Protein AF-A0A1F3ZZ91-F1 (afdb_monomer)

Mean predicted aligned error: 4.35 Å

Structure (mmCIF, N/CA/C/O backbone):
data_AF-A0A1F3ZZ91-F1
#
_entry.id   AF-A0A1F3ZZ91-F1
#
loop_
_atom_site.group_PDB
_atom_site.id
_atom_site.type_symbol
_atom_site.label_atom_id
_atom_site.label_alt_id
_atom_site.label_comp_id
_atom_site.label_asym_id
_atom_site.label_entity_id
_atom_site.label_seq_id
_atom_site.pdbx_PDB_ins_code
_atom_site.Cartn_x
_atom_site.Cartn_y
_atom_site.Cartn_z
_atom_site.occupancy
_atom_site.B_iso_or_equiv
_atom_site.auth_seq_id
_atom_site.auth_comp_id
_atom_site.auth_asym_id
_atom_site.auth_atom_id
_atom_site.pdbx_PDB_model_num
ATOM 1 N N . MET A 1 1 ? -7.380 0.073 10.541 1.00 93.19 1 MET A N 1
ATOM 2 C CA . MET A 1 1 ? -5.927 -0.196 10.584 1.00 93.19 1 MET A CA 1
ATOM 3 C C . MET A 1 1 ? -5.275 0.365 11.837 1.00 93.19 1 MET A C 1
ATOM 5 O O . MET A 1 1 ? -4.617 -0.403 12.512 1.00 93.19 1 MET A O 1
ATOM 9 N N . ARG A 1 2 ? -5.515 1.628 12.236 1.00 93.88 2 ARG A N 1
ATOM 10 C CA . ARG A 1 2 ? -4.961 2.180 13.497 1.00 93.88 2 ARG A CA 1
ATOM 11 C C . ARG A 1 2 ? -5.197 1.292 14.727 1.00 93.88 2 ARG A C 1
ATOM 13 O O . ARG A 1 2 ? -4.242 0.972 15.413 1.00 93.88 2 ARG A O 1
ATOM 20 N N . ALA A 1 3 ? -6.433 0.832 14.950 1.00 96.25 3 ALA A N 1
ATOM 21 C CA . ALA A 1 3 ? -6.724 -0.091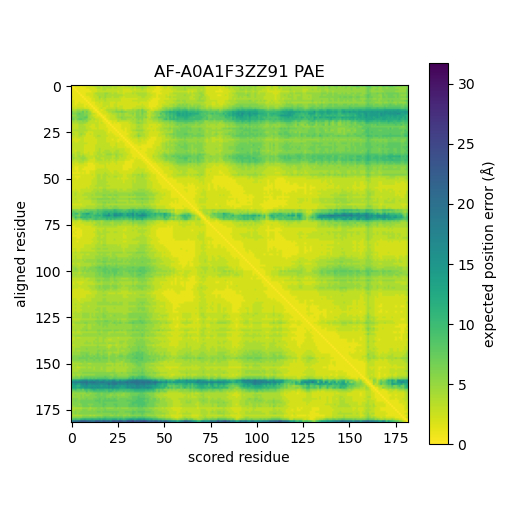 16.051 1.00 96.25 3 ALA A CA 1
ATOM 22 C C . ALA A 1 3 ? -5.890 -1.383 15.971 1.00 96.25 3 ALA A C 1
ATOM 24 O O . ALA A 1 3 ? -5.296 -1.779 16.964 1.00 96.25 3 ALA A O 1
ATOM 25 N N . ALA A 1 4 ? -5.768 -1.982 14.780 1.00 96.44 4 ALA A N 1
ATOM 26 C CA . ALA A 1 4 ? -4.997 -3.210 14.573 1.00 96.44 4 ALA A CA 1
ATOM 27 C C . ALA A 1 4 ? -3.504 -2.995 14.850 1.00 96.44 4 ALA A C 1
ATOM 29 O O . ALA A 1 4 ? -2.925 -3.716 15.653 1.00 96.44 4 ALA A O 1
ATOM 30 N N . GLY A 1 5 ? -2.911 -1.948 14.268 1.00 94.25 5 GLY A N 1
ATOM 31 C CA . GLY A 1 5 ? -1.502 -1.612 14.480 1.00 94.25 5 GLY A CA 1
ATOM 32 C C . GLY A 1 5 ? -1.157 -1.189 15.913 1.00 94.25 5 GLY A C 1
ATOM 33 O O . GLY A 1 5 ? 0.018 -1.111 16.255 1.00 94.25 5 GLY A O 1
ATOM 34 N N . SER A 1 6 ? -2.160 -0.917 16.752 1.00 95.31 6 SER A N 1
ATOM 35 C CA . SER A 1 6 ? -1.999 -0.627 18.182 1.00 95.31 6 SER A CA 1
ATOM 36 C C . SER A 1 6 ? -2.497 -1.754 19.096 1.00 95.31 6 SER A C 1
ATOM 38 O O . SER A 1 6 ? -2.504 -1.574 20.309 1.00 95.31 6 SER A O 1
ATOM 40 N N . GLY A 1 7 ? -2.937 -2.895 18.550 1.00 94.25 7 GLY A N 1
ATOM 41 C CA . GLY A 1 7 ? -3.476 -4.011 19.339 1.00 94.25 7 GLY A CA 1
ATOM 42 C C . GLY A 1 7 ? -4.784 -3.698 20.079 1.00 94.25 7 GLY A C 1
ATOM 43 O O . GLY A 1 7 ? -5.117 -4.364 21.056 1.00 94.25 7 GLY A O 1
ATOM 44 N N . LEU A 1 8 ? -5.524 -2.677 19.643 1.00 96.88 8 LE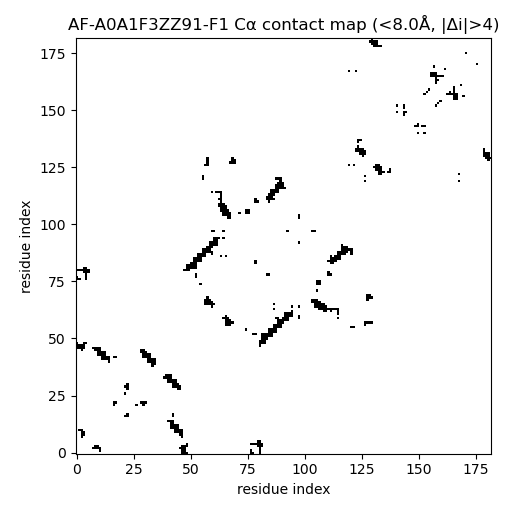U A N 1
ATOM 45 C CA . LEU A 1 8 ? -6.794 -2.279 20.246 1.00 96.88 8 LEU A CA 1
ATOM 46 C C . LEU A 1 8 ? -7.947 -3.129 19.694 1.00 96.88 8 LEU A C 1
ATOM 48 O O . LEU A 1 8 ? -7.961 -3.426 18.499 1.00 96.88 8 LEU A O 1
ATOM 52 N N . PRO A 1 9 ? -8.959 -3.460 20.516 1.00 95.19 9 PRO A N 1
ATOM 53 C CA . PRO A 1 9 ? -10.096 -4.278 20.091 1.00 95.19 9 PRO A CA 1
ATOM 54 C C . PRO A 1 9 ? -11.075 -3.538 19.172 1.00 95.19 9 PRO A C 1
ATOM 56 O O . PRO A 1 9 ? -11.873 -4.177 18.497 1.00 95.19 9 PRO A O 1
ATOM 59 N N . PHE A 1 10 ? -11.048 -2.205 19.157 1.00 95.75 10 PHE A N 1
ATOM 60 C CA . PHE A 1 10 ? -11.834 -1.339 18.278 1.00 95.75 10 PHE A CA 1
ATOM 61 C C . PHE A 1 10 ? -11.270 0.088 18.328 1.00 95.75 10 PHE A C 1
ATOM 63 O O . PHE A 1 10 ? -10.383 0.393 19.126 1.00 95.75 10 PHE A O 1
ATOM 70 N N . VAL A 1 11 ? -11.797 0.976 17.487 1.00 95.19 11 VAL A N 1
ATOM 71 C CA . VAL A 1 11 ? -11.627 2.428 17.636 1.00 95.19 11 VAL A CA 1
ATOM 72 C C . VAL A 1 11 ? -12.993 3.091 17.753 1.00 95.19 11 VAL A C 1
ATOM 74 O O . VAL A 1 11 ? -13.903 2.770 16.986 1.00 95.19 11 VAL A O 1
ATOM 77 N N . ALA A 1 12 ? -13.134 3.997 18.720 1.00 93.81 12 ALA A N 1
ATOM 78 C CA . ALA A 1 12 ? -14.297 4.867 18.826 1.00 93.81 12 ALA A CA 1
ATOM 79 C C . ALA A 1 12 ? -14.172 6.014 17.812 1.00 93.81 12 ALA A C 1
ATOM 81 O O . ALA A 1 12 ? -13.117 6.633 17.670 1.00 93.81 12 ALA A O 1
ATOM 82 N N . LEU A 1 13 ? -15.249 6.273 17.085 1.00 91.00 13 LEU A N 1
ATOM 83 C CA . LEU A 1 13 ? -15.359 7.315 16.081 1.00 91.00 13 LEU A CA 1
ATOM 84 C C . LEU A 1 13 ? -16.150 8.509 16.631 1.00 91.00 13 LEU A C 1
ATOM 86 O O . LEU A 1 13 ? -17.006 8.327 17.501 1.00 91.00 13 LEU A O 1
ATOM 90 N N . PRO A 1 14 ? -15.923 9.721 16.089 1.00 82.69 14 PRO A N 1
ATOM 91 C CA . PRO A 1 14 ? -16.677 10.902 16.485 1.00 82.69 14 PRO A CA 1
ATOM 92 C C . PRO A 1 14 ? -18.195 10.720 16.298 1.00 82.69 14 PRO A C 1
ATOM 94 O O . PRO A 1 14 ? -18.607 10.067 15.330 1.00 82.69 14 PRO A O 1
ATOM 97 N N . PRO A 1 15 ? -19.034 11.370 17.129 1.00 77.31 15 PRO A N 1
ATOM 98 C CA . PRO A 1 15 ? -20.496 11.277 17.043 1.00 77.31 15 PRO A CA 1
ATOM 99 C C . PRO A 1 15 ? -21.076 11.606 15.660 1.00 77.31 15 PRO A C 1
ATOM 101 O O . PRO A 1 15 ? -22.094 11.036 15.270 1.00 77.31 15 PRO A O 1
ATOM 104 N N . LEU A 1 16 ? -20.396 12.456 14.875 1.00 83.25 16 LEU A N 1
ATOM 105 C CA . LEU A 1 16 ? -20.781 12.796 13.498 1.00 83.25 16 LEU A CA 1
ATOM 106 C C . LEU A 1 16 ? -20.968 11.570 12.593 1.00 83.25 16 LEU A C 1
ATOM 108 O O . LEU A 1 16 ? -21.754 11.631 11.654 1.00 83.25 16 LEU A O 1
ATOM 112 N N . GLN A 1 17 ? -20.299 10.445 12.867 1.00 83.06 17 GLN A N 1
ATOM 113 C CA . GLN A 1 17 ? -20.455 9.243 12.043 1.00 83.06 17 GLN A CA 1
ATOM 114 C C . GLN A 1 17 ? -21.873 8.664 12.086 1.00 83.06 17 GLN A C 1
ATOM 116 O O . GLN A 1 17 ? -22.314 8.070 11.101 1.00 83.06 17 GLN A O 1
ATOM 121 N N . LYS A 1 18 ? -22.625 8.906 13.169 1.00 79.69 18 LYS A N 1
ATOM 122 C CA . LYS A 1 18 ? -24.049 8.545 13.267 1.00 79.69 18 LYS A CA 1
ATOM 123 C C . LYS A 1 18 ? -24.938 9.311 12.293 1.00 79.69 18 LYS A C 1
ATOM 125 O O . LYS A 1 18 ? -26.011 8.834 11.947 1.00 79.69 18 LYS A O 1
ATOM 130 N N . MET A 1 19 ? -24.508 10.498 11.870 1.00 86.00 19 MET A N 1
ATOM 131 C CA . MET A 1 19 ? -25.267 11.345 10.948 1.00 86.00 19 MET A CA 1
ATOM 132 C C . MET A 1 19 ? -25.114 10.900 9.487 1.00 86.00 19 MET A C 1
ATOM 134 O O . MET A 1 19 ? -25.746 11.469 8.603 1.00 86.00 19 MET A O 1
ATOM 138 N N . THR A 1 20 ? -24.282 9.890 9.227 1.00 91.00 20 THR A N 1
ATOM 139 C CA . THR A 1 20 ? -24.109 9.285 7.904 1.00 91.00 20 THR A CA 1
ATOM 140 C C . THR A 1 20 ? -24.962 8.024 7.768 1.00 91.00 20 THR A C 1
ATOM 142 O O . THR A 1 20 ? -25.390 7.435 8.760 1.00 91.00 20 THR A O 1
ATOM 145 N N . ASP A 1 21 ? -25.155 7.548 6.539 1.00 93.62 21 ASP A N 1
ATOM 146 C CA . ASP A 1 21 ? -25.796 6.251 6.299 1.00 93.62 21 ASP A CA 1
ATOM 147 C C . ASP A 1 21 ? -24.831 5.057 6.447 1.00 93.62 21 ASP A C 1
ATOM 149 O O . ASP A 1 21 ? -25.266 3.911 6.337 1.00 93.62 21 ASP A O 1
ATOM 153 N N . LEU A 1 22 ? -23.542 5.279 6.752 1.00 92.75 22 LEU A N 1
ATOM 154 C CA . LEU A 1 22 ? -22.554 4.197 6.896 1.00 92.75 22 LEU A CA 1
ATOM 155 C C . LEU A 1 22 ? -22.956 3.154 7.953 1.00 92.75 22 LEU A C 1
ATOM 157 O O . LEU A 1 22 ? -22.885 1.960 7.649 1.00 92.75 22 LEU A O 1
ATOM 161 N N . PRO A 1 23 ? -23.448 3.535 9.151 1.00 91.81 23 PRO A N 1
ATOM 162 C CA . PRO A 1 23 ? -23.919 2.547 10.115 1.00 91.81 23 PRO A CA 1
ATOM 163 C C . PRO A 1 23 ? -25.158 1.780 9.639 1.00 91.81 23 PRO A C 1
ATOM 165 O O . PRO A 1 23 ? -25.330 0.621 10.006 1.00 91.81 23 PRO A O 1
ATOM 168 N N . LYS A 1 24 ? -26.006 2.398 8.803 1.00 92.19 24 LYS A N 1
ATOM 169 C CA . LYS A 1 24 ? -27.223 1.764 8.274 1.00 92.19 24 LYS A CA 1
ATOM 170 C C . LYS A 1 24 ? -26.908 0.747 7.182 1.00 92.19 24 LYS A C 1
ATOM 172 O O . LYS A 1 24 ? -27.501 -0.325 7.168 1.00 92.19 24 LYS A O 1
ATOM 177 N N . VAL A 1 25 ? -25.984 1.075 6.276 1.00 95.38 25 VAL A N 1
ATOM 178 C CA . VAL A 1 25 ? -25.607 0.202 5.148 1.00 95.38 25 VAL A CA 1
ATOM 179 C C . VAL A 1 25 ? -24.568 -0.854 5.531 1.00 95.38 25 VAL A C 1
ATOM 181 O O . VAL A 1 25 ? -24.450 -1.863 4.843 1.00 95.38 25 VAL A O 1
ATOM 184 N N . ASN A 1 26 ? -23.837 -0.662 6.636 1.00 93.69 26 ASN A N 1
ATOM 185 C CA . ASN A 1 26 ? -22.873 -1.633 7.154 1.00 93.69 26 ASN A CA 1
ATOM 186 C C . ASN A 1 26 ? -23.003 -1.852 8.682 1.00 93.69 26 ASN A C 1
ATOM 188 O O . ASN A 1 26 ? -22.061 -1.619 9.448 1.00 93.69 26 ASN A O 1
ATOM 192 N N . PRO A 1 27 ? -24.150 -2.360 9.163 1.00 92.25 27 PRO A N 1
ATOM 193 C CA . PRO A 1 27 ? -24.401 -2.538 10.595 1.00 92.25 27 PRO A CA 1
ATOM 194 C C . PRO A 1 27 ? -23.528 -3.629 11.235 1.00 92.25 27 PRO A C 1
ATOM 196 O O . PRO A 1 27 ? -23.491 -3.763 12.459 1.00 92.25 27 PRO A O 1
ATOM 199 N N . ALA A 1 28 ? -22.839 -4.450 10.437 1.00 92.81 28 ALA A N 1
ATOM 200 C CA . ALA A 1 28 ? -21.909 -5.458 10.934 1.00 92.81 28 ALA A CA 1
ATOM 201 C C . ALA A 1 28 ? -20.607 -4.826 11.449 1.00 92.81 28 ALA A C 1
ATOM 203 O O . ALA A 1 28 ? -20.100 -5.245 12.488 1.00 92.81 28 ALA A O 1
ATOM 204 N N . THR A 1 29 ? -20.092 -3.807 10.755 1.00 94.06 29 THR A N 1
ATOM 205 C CA . THR A 1 29 ? -18.846 -3.117 11.120 1.00 94.06 29 THR A CA 1
ATOM 206 C C . THR A 1 29 ? -19.072 -2.001 12.135 1.00 94.06 29 THR A C 1
ATOM 208 O O . THR A 1 29 ? -18.262 -1.840 13.041 1.00 94.06 29 THR A O 1
ATOM 211 N N . TYR A 1 30 ? -20.150 -1.232 12.004 1.00 94.31 30 TYR A N 1
ATOM 212 C CA . TYR A 1 30 ? -20.412 -0.083 12.870 1.00 94.31 30 TYR A CA 1
ATOM 213 C C . TYR A 1 30 ? -21.325 -0.490 14.026 1.00 94.31 30 TYR A C 1
ATOM 215 O O . TYR A 1 30 ? -22.462 -0.907 13.805 1.00 94.31 30 TYR A O 1
ATOM 223 N N . LYS A 1 31 ? -20.836 -0.369 15.263 1.00 92.50 31 LYS A N 1
ATOM 224 C CA . LYS A 1 31 ? -21.589 -0.699 16.480 1.00 92.50 31 LYS A CA 1
ATOM 225 C C . LYS A 1 31 ? -21.727 0.519 17.374 1.00 92.50 31 LYS A C 1
ATOM 227 O O . LYS A 1 31 ? -20.765 1.254 17.564 1.00 92.50 31 LYS A O 1
ATOM 232 N N . GLU A 1 32 ? -22.911 0.724 17.935 1.00 91.31 32 GLU A N 1
ATOM 233 C CA . GLU A 1 32 ? -23.081 1.728 18.980 1.00 91.31 32 GLU A CA 1
ATOM 234 C C . GLU A 1 32 ? -22.488 1.221 20.292 1.00 91.31 32 GLU A C 1
ATOM 236 O O . GLU A 1 32 ? -22.673 0.061 20.662 1.00 91.31 32 GLU A O 1
ATOM 241 N N . ILE A 1 33 ? -21.778 2.100 20.987 1.00 92.44 33 ILE A N 1
ATOM 242 C CA . ILE A 1 33 ? -21.251 1.864 22.328 1.00 92.44 33 ILE A CA 1
ATOM 243 C C . ILE A 1 33 ? -21.592 3.059 23.213 1.00 92.44 33 ILE A C 1
ATOM 245 O O . ILE A 1 33 ? -21.807 4.164 22.714 1.00 92.44 33 ILE A O 1
ATOM 249 N N . ILE A 1 34 ? -21.629 2.840 24.522 1.00 92.12 34 ILE A N 1
ATOM 250 C CA . ILE A 1 34 ? -21.741 3.916 25.508 1.00 92.12 34 ILE A CA 1
ATOM 251 C C . ILE A 1 34 ? -20.322 4.271 25.946 1.00 92.12 34 ILE A C 1
ATOM 253 O O . ILE A 1 34 ? -19.569 3.387 26.361 1.00 92.12 34 ILE A O 1
ATOM 257 N N . ASP A 1 35 ? -19.954 5.543 25.832 1.00 90.75 35 ASP A N 1
ATOM 258 C CA . ASP A 1 35 ? -18.717 6.064 26.401 1.00 90.75 35 ASP A CA 1
ATOM 259 C C . ASP A 1 35 ? -18.798 5.964 27.937 1.00 90.75 35 ASP A C 1
ATOM 261 O O . ASP A 1 35 ? -19.662 6.601 28.546 1.00 90.75 35 ASP A O 1
ATOM 265 N N . PRO A 1 36 ? -17.923 5.177 28.591 1.00 94.06 36 PRO A N 1
ATOM 266 C CA . PRO A 1 36 ? -17.989 4.970 30.033 1.00 94.06 36 PRO A CA 1
ATOM 267 C C . PRO A 1 36 ? -17.628 6.217 30.855 1.00 94.06 36 PRO A C 1
ATOM 269 O O . PRO A 1 36 ? -17.888 6.227 32.056 1.00 94.06 36 PRO A O 1
ATOM 272 N N . PHE A 1 37 ? -17.023 7.247 30.253 1.00 94.62 37 PHE A N 1
ATOM 273 C CA . PHE A 1 37 ? -16.610 8.465 30.957 1.00 94.62 37 PHE A CA 1
ATOM 274 C C . PHE A 1 37 ? -17.669 9.570 30.914 1.00 94.62 37 PHE A C 1
ATOM 276 O O . PHE A 1 37 ? -17.762 10.362 31.850 1.00 94.62 37 PHE A O 1
ATOM 283 N N . THR A 1 38 ? -18.460 9.630 29.842 1.00 91.69 38 THR A N 1
ATOM 284 C CA . THR A 1 38 ? -19.460 10.689 29.615 1.00 91.69 38 THR A CA 1
ATOM 285 C C . THR A 1 38 ? -20.900 10.174 29.645 1.00 91.69 38 THR A C 1
ATOM 287 O O . THR A 1 38 ? -21.825 10.950 29.866 1.00 91.69 38 THR A O 1
ATOM 290 N N . GLY A 1 39 ? -21.108 8.869 29.438 1.00 90.44 39 GLY A N 1
ATOM 291 C CA . GLY A 1 39 ? -22.428 8.268 29.245 1.00 90.44 39 GLY A CA 1
ATOM 292 C C . GLY A 1 39 ? -23.031 8.529 27.859 1.00 90.44 39 GLY A C 1
ATOM 293 O O . GLY A 1 39 ? -24.136 8.061 27.583 1.00 90.44 39 GLY A O 1
ATOM 294 N N . GLU A 1 40 ? -22.334 9.252 26.979 1.00 87.88 40 GLU A N 1
ATOM 295 C CA . GLU A 1 40 ? -22.806 9.536 25.627 1.00 87.88 40 GLU A CA 1
ATOM 296 C C . GLU A 1 40 ? -22.656 8.322 24.704 1.00 87.88 40 GLU A C 1
ATOM 298 O O . GLU A 1 40 ? -21.823 7.438 24.908 1.00 87.88 40 GLU A O 1
ATOM 303 N N . LEU A 1 41 ? -23.463 8.273 23.643 1.00 87.44 41 LEU A N 1
ATOM 304 C CA . LEU A 1 41 ? -23.336 7.222 22.640 1.00 87.44 41 LEU A CA 1
ATOM 305 C C . LEU A 1 41 ? -22.246 7.562 21.618 1.00 87.44 41 LEU A C 1
ATOM 307 O O . LEU A 1 41 ? -22.318 8.583 20.935 1.00 87.44 41 LEU A O 1
ATOM 311 N N . ALA A 1 42 ? -21.328 6.627 21.399 1.00 90.25 42 ALA A N 1
ATOM 312 C CA . ALA A 1 42 ? -20.330 6.672 20.338 1.00 90.25 42 ALA A CA 1
ATOM 313 C C . ALA A 1 42 ? -20.534 5.533 19.326 1.00 90.25 42 ALA A C 1
ATOM 315 O O . ALA A 1 42 ? -21.350 4.627 19.519 1.00 90.25 42 ALA A O 1
ATOM 316 N N . ILE A 1 43 ? -19.791 5.589 18.220 1.00 93.25 43 ILE A N 1
ATOM 317 C CA . ILE A 1 43 ? -19.719 4.506 17.235 1.00 93.25 43 ILE A CA 1
ATOM 318 C C . ILE A 1 43 ? -18.351 3.851 17.327 1.00 93.25 43 ILE A C 1
ATOM 320 O O . ILE A 1 43 ? -17.338 4.533 17.246 1.00 93.25 43 ILE A O 1
ATOM 324 N N . ALA A 1 44 ? -18.313 2.533 17.453 1.00 95.06 44 ALA A N 1
ATOM 325 C CA . ALA A 1 44 ? -17.105 1.734 17.391 1.00 95.06 44 ALA A CA 1
ATOM 326 C C . ALA A 1 44 ? -17.029 0.976 16.065 1.00 95.06 44 ALA A C 1
ATOM 328 O O . ALA A 1 44 ? -18.042 0.483 15.559 1.00 95.06 44 ALA A O 1
ATOM 329 N N . ILE A 1 45 ? -15.814 0.851 15.533 1.00 96.19 45 ILE A N 1
ATOM 330 C CA . ILE A 1 45 ? -15.507 -0.061 14.426 1.00 96.19 45 ILE A CA 1
ATOM 331 C C . ILE A 1 45 ? -14.380 -1.021 14.821 1.00 96.19 45 ILE A C 1
ATOM 333 O O . ILE A 1 45 ? -13.458 -0.615 15.541 1.00 96.19 45 ILE A O 1
ATOM 337 N N . PRO A 1 46 ? -14.421 -2.281 14.354 1.00 96.75 46 PRO A N 1
ATOM 338 C CA . PRO A 1 46 ? -13.388 -3.253 14.650 1.00 96.75 46 PRO A CA 1
ATOM 339 C C . PRO A 1 46 ? -12.056 -2.892 13.970 1.00 96.75 46 PRO A C 1
ATOM 341 O O . PRO A 1 46 ? -11.994 -2.047 13.066 1.00 96.75 46 PRO A O 1
ATOM 344 N N . PRO A 1 47 ? -10.960 -3.551 14.367 1.00 97.12 47 PRO A N 1
ATOM 345 C CA . PRO A 1 47 ? -9.673 -3.412 13.719 1.00 97.12 47 PRO A CA 1
ATOM 346 C C . PRO A 1 47 ? -9.739 -3.958 12.291 1.00 97.12 47 PRO A C 1
ATOM 348 O O . PRO A 1 47 ? -10.309 -5.014 12.038 1.00 97.12 47 PRO A O 1
ATOM 351 N N . LEU A 1 48 ? -9.103 -3.249 11.359 1.00 95.62 48 LEU A N 1
ATOM 352 C CA . LEU A 1 48 ? -8.809 -3.769 10.023 1.00 95.62 48 LEU A CA 1
ATOM 353 C C . LEU A 1 48 ? -7.354 -4.227 10.029 1.00 95.62 48 LEU A C 1
ATOM 355 O O . LEU A 1 48 ? -6.475 -3.363 10.115 1.00 95.62 48 LEU A O 1
ATOM 359 N N . ALA A 1 49 ? -7.152 -5.544 9.989 1.00 95.94 49 ALA A N 1
ATOM 360 C CA . ALA A 1 49 ? -5.863 -6.221 10.103 1.00 95.94 49 ALA A CA 1
ATOM 361 C C . ALA A 1 49 ? -5.618 -7.100 8.860 1.00 95.94 49 ALA A C 1
ATOM 363 O O . ALA A 1 49 ? -6.100 -8.234 8.821 1.00 95.94 49 ALA A O 1
ATOM 364 N N . PRO A 1 50 ? -4.956 -6.574 7.815 1.00 97.38 50 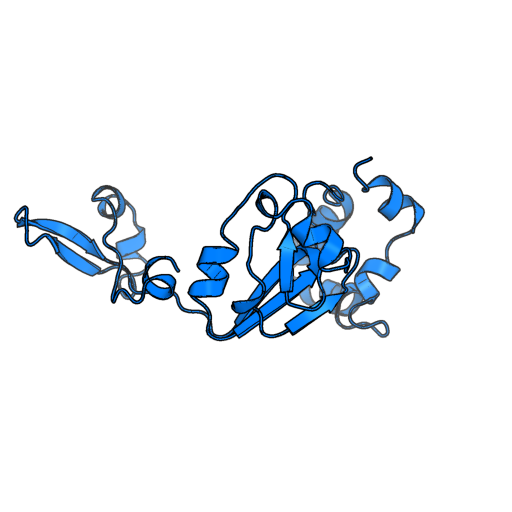PRO A N 1
ATOM 365 C CA . PRO A 1 50 ? -4.678 -7.336 6.602 1.00 97.38 50 PRO A CA 1
ATOM 366 C C . PRO A 1 50 ? -3.754 -8.533 6.859 1.00 97.38 50 PRO A C 1
ATOM 368 O O . PRO A 1 50 ? -2.865 -8.487 7.710 1.00 97.38 50 PRO A O 1
ATOM 371 N N . ASP A 1 51 ? -3.905 -9.597 6.074 1.00 98.38 51 ASP A N 1
ATOM 372 C CA . ASP A 1 51 ? -2.926 -10.688 6.085 1.00 98.38 51 ASP A CA 1
ATOM 373 C C . ASP A 1 51 ? -1.611 -10.265 5.417 1.00 98.38 51 ASP A C 1
ATOM 375 O O . ASP A 1 51 ? -0.535 -10.611 5.900 1.00 98.38 51 ASP A O 1
ATOM 379 N N . VAL A 1 52 ? -1.693 -9.473 4.343 1.00 98.44 52 VAL A N 1
ATOM 380 C CA . VAL A 1 52 ? -0.536 -8.975 3.590 1.00 98.44 52 VAL A CA 1
ATOM 381 C C . VAL A 1 52 ? -0.734 -7.498 3.248 1.00 98.44 52 VAL A C 1
ATOM 383 O O . VAL A 1 52 ? -1.789 -7.112 2.743 1.00 98.44 52 VAL A O 1
ATOM 386 N N . ALA A 1 53 ? 0.291 -6.684 3.491 1.00 98.06 53 ALA A N 1
ATOM 387 C CA . ALA A 1 53 ? 0.418 -5.327 2.976 1.00 98.06 53 ALA A CA 1
ATOM 388 C C . ALA A 1 53 ? 1.364 -5.292 1.776 1.00 98.06 53 ALA A C 1
ATOM 390 O O . ALA A 1 53 ? 2.463 -5.841 1.839 1.00 98.06 53 ALA A O 1
ATOM 391 N N . LEU A 1 54 ? 0.948 -4.588 0.723 1.00 97.69 54 LEU A N 1
ATOM 392 C CA . LEU A 1 54 ? 1.787 -4.229 -0.416 1.00 97.69 54 LEU A CA 1
ATOM 393 C C . LEU A 1 54 ? 2.004 -2.717 -0.379 1.00 97.69 54 LEU A C 1
ATOM 395 O O . LEU A 1 54 ? 1.033 -1.958 -0.383 1.00 97.69 54 LEU A O 1
ATOM 399 N N . ILE A 1 55 ? 3.258 -2.282 -0.298 1.00 97.06 55 ILE A N 1
ATOM 400 C CA . ILE A 1 55 ? 3.620 -0.861 -0.210 1.00 97.06 55 ILE A CA 1
ATOM 401 C C . ILE A 1 55 ? 4.710 -0.579 -1.241 1.00 97.06 55 ILE A C 1
ATOM 403 O O . ILE A 1 55 ? 5.649 -1.360 -1.369 1.00 97.06 55 ILE A O 1
ATOM 407 N N . HIS A 1 56 ? 4.592 0.519 -1.983 1.00 96.81 56 HIS A N 1
ATOM 408 C CA . HIS A 1 56 ? 5.592 0.925 -2.966 1.00 96.81 56 HIS A CA 1
ATOM 409 C C . HIS A 1 56 ? 6.345 2.175 -2.494 1.00 96.81 56 HIS A C 1
ATOM 411 O O . HIS A 1 56 ? 5.718 3.116 -2.006 1.00 96.81 56 HIS A O 1
ATOM 417 N N . PHE A 1 57 ? 7.670 2.190 -2.646 1.00 96.75 57 PHE A N 1
ATOM 418 C CA . PHE A 1 57 ? 8.545 3.297 -2.254 1.00 96.75 57 PHE A CA 1
ATOM 419 C C . PHE A 1 57 ? 9.358 3.842 -3.426 1.00 96.75 57 PHE A C 1
ATOM 421 O O . PHE A 1 57 ? 9.732 3.120 -4.343 1.00 96.75 57 PHE A O 1
ATOM 428 N N . ALA A 1 58 ? 9.727 5.119 -3.346 1.00 95.31 58 ALA A N 1
ATOM 429 C CA . ALA A 1 58 ? 10.705 5.687 -4.268 1.00 95.31 58 ALA A CA 1
ATOM 430 C C . ALA A 1 58 ? 12.086 5.043 -4.067 1.00 95.31 58 ALA A C 1
ATOM 432 O O . ALA A 1 58 ? 12.758 4.676 -5.023 1.00 95.31 58 ALA A O 1
ATOM 433 N N . LYS A 1 59 ? 12.508 4.877 -2.811 1.00 9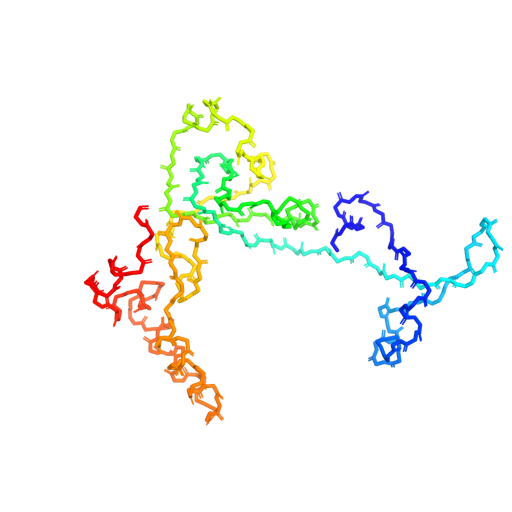6.06 59 LYS A N 1
ATOM 434 C CA . LYS A 1 59 ? 13.774 4.223 -2.470 1.00 96.06 59 LYS A CA 1
ATOM 435 C C . LYS A 1 59 ? 13.577 3.246 -1.330 1.00 96.06 59 LYS A C 1
ATOM 437 O O . LYS A 1 59 ? 12.814 3.514 -0.400 1.00 96.06 59 LYS A O 1
ATOM 442 N N . CYS A 1 60 ? 14.294 2.136 -1.381 1.00 97.75 60 CYS A N 1
ATOM 443 C CA . CYS A 1 60 ? 14.351 1.173 -0.293 1.00 97.75 60 CYS A CA 1
ATOM 444 C C . CYS A 1 60 ? 15.744 0.549 -0.225 1.00 97.75 60 CYS A C 1
ATOM 446 O O . CYS A 1 60 ? 16.407 0.448 -1.248 1.00 97.75 60 CYS A O 1
ATOM 448 N N . ASP A 1 61 ? 16.213 0.130 0.946 1.00 98.19 61 ASP A N 1
ATOM 449 C CA . ASP A 1 61 ? 17.373 -0.764 1.001 1.00 98.19 61 ASP A CA 1
ATOM 450 C C . ASP A 1 61 ? 16.951 -2.239 1.001 1.00 98.19 61 ASP A C 1
ATOM 452 O O . ASP A 1 61 ? 15.775 -2.583 1.122 1.00 98.19 61 ASP A O 1
ATOM 456 N N . GLN A 1 62 ? 17.930 -3.138 0.897 1.00 97.56 62 GLN A N 1
ATOM 457 C CA . GLN A 1 62 ? 17.693 -4.588 0.916 1.00 97.56 62 GLN A CA 1
ATOM 458 C C . GLN A 1 62 ? 17.024 -5.107 2.205 1.00 97.56 62 GLN A C 1
ATOM 460 O O . GLN A 1 62 ? 16.559 -6.243 2.224 1.00 97.56 62 GLN A O 1
ATOM 465 N N . TYR A 1 63 ? 16.983 -4.306 3.277 1.00 97.88 63 TYR A N 1
ATOM 466 C CA . TYR A 1 63 ? 16.365 -4.666 4.554 1.00 97.88 63 TYR A CA 1
ATOM 467 C C . TYR A 1 63 ? 14.946 -4.110 4.706 1.00 97.88 63 TYR A C 1
ATOM 469 O O . TYR A 1 63 ? 14.325 -4.324 5.744 1.00 97.88 63 TYR A O 1
ATOM 477 N N . GLY A 1 64 ? 14.421 -3.397 3.706 1.00 97.69 64 GLY A N 1
ATOM 478 C CA . GLY A 1 64 ? 13.060 -2.873 3.729 1.00 97.69 64 GLY A CA 1
ATOM 479 C C . GLY A 1 64 ? 12.929 -1.469 4.316 1.00 97.69 64 GLY A C 1
ATOM 480 O O . GLY A 1 64 ? 11.808 -1.024 4.560 1.00 97.69 64 GLY A O 1
ATOM 481 N N . ASN A 1 65 ? 14.029 -0.748 4.562 1.00 97.62 65 ASN A N 1
ATOM 482 C CA . ASN A 1 65 ? 13.946 0.639 5.019 1.00 97.62 65 ASN A CA 1
ATOM 483 C C . ASN A 1 65 ? 13.443 1.527 3.872 1.00 97.62 65 ASN A C 1
ATOM 485 O O . ASN A 1 65 ? 14.200 1.874 2.968 1.00 97.62 65 ASN A O 1
ATOM 489 N N . GLY A 1 66 ? 12.149 1.849 3.892 1.00 96.50 66 GLY A N 1
ATOM 490 C CA . GLY A 1 66 ? 11.442 2.540 2.815 1.00 96.50 66 GLY A CA 1
ATOM 491 C C . GLY A 1 66 ? 11.389 4.058 2.985 1.00 96.50 66 GLY A C 1
ATOM 492 O O . GLY A 1 66 ? 11.053 4.582 4.057 1.00 96.50 66 GLY A O 1
ATOM 493 N N . VAL A 1 67 ? 11.667 4.772 1.897 1.00 95.31 67 VAL A N 1
ATOM 494 C CA . VAL A 1 67 ? 11.630 6.236 1.803 1.00 95.31 67 VAL A CA 1
ATOM 495 C C . VAL A 1 67 ? 10.551 6.659 0.808 1.00 95.31 67 VAL A C 1
ATOM 497 O O . VAL A 1 67 ? 10.655 6.402 -0.395 1.00 95.31 67 VAL A O 1
ATOM 500 N N . SER A 1 68 ? 9.524 7.344 1.315 1.00 89.00 68 SER A N 1
ATOM 501 C CA . SER A 1 68 ? 8.537 8.054 0.498 1.00 89.00 68 SER A CA 1
ATOM 502 C C . SER A 1 68 ? 9.017 9.482 0.257 1.00 89.00 68 SER A C 1
ATOM 504 O O . SER A 1 68 ? 9.240 10.243 1.202 1.00 89.00 68 SER A O 1
ATOM 506 N N . ILE A 1 69 ? 9.157 9.872 -1.008 1.00 88.44 69 ILE A N 1
ATOM 507 C CA . ILE A 1 69 ? 9.418 11.268 -1.374 1.00 88.44 69 ILE A CA 1
ATOM 508 C C . ILE A 1 69 ? 8.068 11.998 -1.438 1.00 88.44 69 ILE A C 1
ATOM 510 O O . ILE A 1 69 ? 7.069 11.428 -1.855 1.00 88.44 69 ILE A O 1
ATOM 514 N N . GLY A 1 70 ? 7.996 13.253 -0.992 1.00 78.62 70 GLY A N 1
ATOM 515 C CA . GLY A 1 70 ? 6.749 14.036 -1.035 1.00 78.62 70 GLY A CA 1
ATOM 516 C C . GLY A 1 70 ? 5.802 13.847 0.158 1.00 78.62 70 GLY A C 1
ATOM 517 O O . GLY A 1 70 ? 4.747 14.473 0.188 1.00 78.62 70 GLY A O 1
ATOM 518 N N . GLY A 1 71 ? 6.191 13.060 1.165 1.00 74.75 71 GLY A N 1
ATOM 519 C CA . GLY A 1 71 ? 5.514 13.006 2.463 1.00 74.75 71 GLY A CA 1
ATOM 520 C C . GLY A 1 71 ? 5.201 11.594 2.948 1.00 74.75 71 GLY A C 1
ATOM 521 O O . GLY A 1 71 ? 5.236 1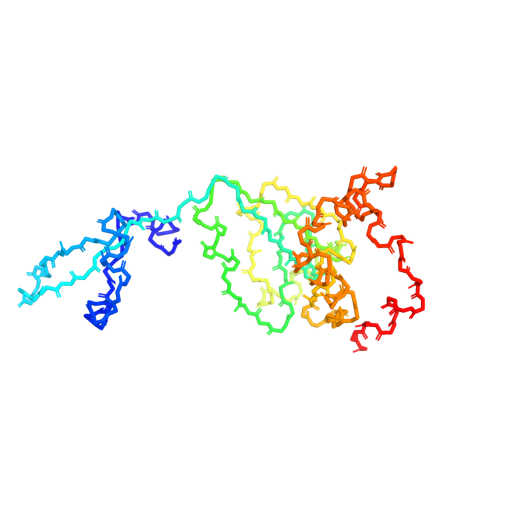0.625 2.194 1.00 74.75 71 GLY A O 1
ATOM 522 N N . ARG A 1 72 ? 4.891 11.495 4.244 1.00 78.00 72 ARG A N 1
ATOM 523 C CA . ARG A 1 72 ? 4.463 10.256 4.898 1.00 78.00 72 ARG A CA 1
ATOM 524 C C . ARG A 1 72 ? 2.949 10.118 4.790 1.00 78.00 72 ARG A C 1
ATOM 526 O O . ARG A 1 72 ? 2.233 11.050 5.157 1.00 78.00 72 ARG A O 1
ATOM 533 N N . HIS A 1 73 ? 2.472 8.964 4.343 1.00 82.88 73 HIS A N 1
ATOM 534 C CA . HIS A 1 73 ? 1.049 8.674 4.226 1.00 82.88 73 HIS A CA 1
ATOM 535 C C . HIS A 1 73 ? 0.599 7.749 5.363 1.00 82.88 73 HIS A C 1
ATOM 537 O O . HIS A 1 73 ? 0.489 8.164 6.516 1.00 82.88 73 HIS A O 1
ATOM 543 N N . MET A 1 74 ? 0.282 6.498 5.033 1.00 90.75 74 MET A N 1
ATOM 544 C CA . MET A 1 74 ? -0.231 5.490 5.960 1.00 90.75 74 MET A CA 1
ATOM 545 C C . MET A 1 74 ? 0.641 4.233 5.974 1.00 90.75 74 MET A C 1
ATOM 547 O O . MET A 1 74 ? 0.206 3.215 6.502 1.00 90.75 74 MET A O 1
ATOM 551 N N . GLU A 1 75 ? 1.843 4.280 5.398 1.00 92.31 75 GLU A N 1
ATOM 552 C CA . GLU A 1 75 ? 2.707 3.118 5.184 1.00 92.31 75 GLU A CA 1
ATOM 553 C C . GLU A 1 75 ? 3.000 2.396 6.506 1.00 92.31 75 GLU A C 1
ATOM 555 O O . GLU A 1 75 ? 2.842 1.182 6.601 1.00 92.31 75 GLU A O 1
ATOM 560 N N . ASP A 1 76 ? 3.328 3.141 7.567 1.00 92.62 76 ASP A N 1
ATOM 561 C CA . ASP A 1 76 ? 3.618 2.561 8.880 1.00 92.62 76 ASP A CA 1
ATOM 562 C C . ASP A 1 76 ? 2.363 2.030 9.587 1.00 92.62 76 ASP A C 1
ATOM 564 O O . ASP A 1 76 ? 2.420 0.997 10.250 1.00 92.62 76 ASP A O 1
ATOM 568 N N . ILE A 1 77 ? 1.219 2.704 9.436 1.00 95.06 77 ILE A N 1
ATOM 569 C CA . ILE A 1 77 ? -0.068 2.246 9.978 1.00 95.06 77 ILE A CA 1
ATOM 570 C C . ILE A 1 77 ? -0.501 0.946 9.291 1.00 95.06 77 ILE A C 1
ATOM 572 O O . ILE A 1 77 ? -0.999 0.043 9.963 1.00 95.06 77 ILE A O 1
ATOM 576 N N . ILE A 1 78 ? -0.331 0.857 7.969 1.00 96.62 78 ILE A N 1
ATOM 577 C CA . ILE A 1 78 ? -0.655 -0.327 7.167 1.00 96.62 78 ILE A CA 1
ATOM 578 C C . ILE A 1 78 ? 0.283 -1.474 7.545 1.00 96.62 78 ILE A C 1
ATOM 580 O O . ILE A 1 78 ? -0.199 -2.568 7.838 1.00 96.62 78 ILE A O 1
ATOM 584 N N . ALA A 1 79 ? 1.593 -1.219 7.605 1.00 97.12 79 ALA A N 1
ATOM 585 C CA . ALA A 1 79 ? 2.589 -2.223 7.962 1.00 97.12 79 ALA A CA 1
ATOM 586 C C . ALA A 1 79 ? 2.343 -2.795 9.364 1.00 97.12 79 ALA A C 1
ATOM 588 O O . ALA A 1 79 ? 2.196 -4.003 9.513 1.00 97.12 79 ALA A O 1
ATOM 589 N N . LYS A 1 80 ? 2.172 -1.938 10.382 1.00 96.62 80 LYS A N 1
ATOM 590 C CA . LYS A 1 80 ? 1.884 -2.373 11.764 1.00 96.62 80 LYS A CA 1
ATOM 591 C C . LYS A 1 80 ? 0.584 -3.163 11.890 1.00 96.62 80 LYS A C 1
ATOM 593 O O . LYS A 1 80 ? 0.455 -3.990 12.783 1.00 96.62 80 LYS A O 1
ATOM 598 N N . ALA A 1 81 ? -0.408 -2.863 11.054 1.00 97.69 81 ALA A N 1
ATOM 599 C CA . ALA A 1 81 ? -1.696 -3.545 11.078 1.00 97.69 81 ALA A CA 1
ATOM 600 C C . ALA A 1 81 ? -1.675 -4.913 10.378 1.00 97.69 81 ALA A C 1
ATOM 602 O O . ALA A 1 81 ? -2.654 -5.649 10.508 1.00 97.69 81 ALA A O 1
ATOM 603 N N . SER A 1 82 ? -0.624 -5.228 9.617 1.00 98.12 82 SER A N 1
ATOM 604 C CA . SER A 1 82 ? -0.593 -6.384 8.722 1.00 98.12 82 SER A CA 1
ATOM 605 C C . SER A 1 82 ? 0.271 -7.514 9.271 1.00 98.12 82 SER A C 1
ATOM 607 O O . SER A 1 82 ? 1.248 -7.270 9.973 1.00 98.12 82 SER A O 1
ATOM 609 N N . LYS A 1 83 ? -0.075 -8.767 8.949 1.00 97.88 83 LYS A N 1
ATOM 610 C CA . LYS A 1 83 ? 0.724 -9.933 9.377 1.00 97.88 83 LYS A CA 1
ATOM 611 C C . LYS A 1 83 ? 2.011 -10.093 8.572 1.00 97.88 83 LYS A C 1
ATOM 613 O O . LYS A 1 83 ? 2.991 -10.596 9.111 1.00 97.88 83 LYS A O 1
ATOM 618 N N . ARG A 1 84 ? 1.969 -9.729 7.287 1.00 98.44 84 ARG A N 1
ATOM 619 C CA . ARG A 1 84 ? 3.105 -9.725 6.361 1.00 98.44 84 ARG A CA 1
ATOM 620 C C . ARG A 1 84 ? 3.178 -8.408 5.608 1.00 98.44 84 ARG A C 1
ATOM 622 O O . ARG A 1 84 ? 2.138 -7.852 5.252 1.00 98.44 84 ARG A O 1
ATOM 629 N N . VAL A 1 85 ? 4.381 -7.941 5.312 1.00 98.62 85 VAL A N 1
ATOM 630 C CA . VAL A 1 85 ? 4.625 -6.706 4.565 1.00 98.62 85 VAL A CA 1
ATOM 631 C C . VAL A 1 85 ? 5.613 -6.978 3.441 1.00 98.62 85 VAL A C 1
ATOM 633 O O . VAL A 1 85 ? 6.758 -7.361 3.672 1.00 98.62 85 VAL A O 1
ATOM 636 N N . ILE A 1 86 ? 5.165 -6.745 2.213 1.00 98.62 86 ILE A N 1
ATOM 637 C CA . ILE A 1 86 ? 5.995 -6.800 1.014 1.00 98.62 86 ILE A CA 1
ATOM 638 C C . ILE A 1 86 ? 6.129 -5.375 0.502 1.00 98.62 86 ILE A C 1
ATOM 640 O O . ILE A 1 86 ? 5.130 -4.701 0.228 1.00 98.62 86 ILE A O 1
ATOM 644 N N . VAL A 1 87 ? 7.368 -4.919 0.372 1.00 98.19 87 VAL A N 1
ATOM 645 C CA . VAL A 1 87 ? 7.664 -3.614 -0.207 1.00 98.19 87 VAL A CA 1
ATOM 646 C C . VAL A 1 87 ? 8.190 -3.786 -1.620 1.00 98.19 87 VAL A C 1
ATOM 648 O O . VAL A 1 87 ? 9.005 -4.666 -1.888 1.00 98.19 87 VAL A O 1
ATOM 651 N N . SER A 1 88 ? 7.730 -2.937 -2.527 1.00 97.88 88 SER A N 1
ATOM 652 C CA . SER A 1 88 ? 8.379 -2.733 -3.818 1.00 97.88 88 SER A CA 1
ATOM 653 C C . SER A 1 88 ? 9.008 -1.346 -3.868 1.00 97.88 88 SER A C 1
ATOM 655 O O . SER A 1 88 ? 8.568 -0.448 -3.149 1.00 97.88 88 SER A O 1
ATOM 657 N N . ALA A 1 89 ? 10.052 -1.163 -4.672 1.00 97.69 89 ALA A N 1
ATOM 658 C CA . ALA A 1 89 ? 10.682 0.142 -4.816 1.00 97.69 89 ALA A CA 1
ATOM 659 C C . ALA A 1 89 ? 11.198 0.419 -6.226 1.00 97.69 89 ALA A C 1
ATOM 661 O O . ALA A 1 89 ? 11.605 -0.506 -6.934 1.00 97.69 89 ALA A O 1
ATOM 662 N N . GLU A 1 90 ? 11.215 1.703 -6.586 1.00 96.88 90 GLU A N 1
ATOM 663 C CA . GLU A 1 90 ? 11.810 2.195 -7.833 1.00 96.88 90 GLU A CA 1
ATOM 664 C C . GLU A 1 90 ? 13.324 1.991 -7.870 1.00 96.88 90 GLU A C 1
ATOM 666 O O . GLU A 1 90 ? 13.871 1.635 -8.909 1.00 96.88 90 GLU A O 1
ATOM 671 N N . GLU A 1 91 ? 13.993 2.210 -6.738 1.00 97.19 91 GLU A N 1
ATOM 672 C CA . GLU A 1 91 ? 15.437 2.063 -6.600 1.00 97.19 91 GLU A CA 1
ATOM 673 C C . GLU A 1 91 ? 15.778 1.325 -5.301 1.00 97.19 91 GLU A C 1
ATOM 675 O O . GLU A 1 91 ? 15.279 1.669 -4.221 1.00 97.19 91 GLU A O 1
ATOM 680 N N . ILE A 1 92 ? 16.657 0.322 -5.405 1.00 98.25 92 ILE A N 1
ATOM 681 C CA . ILE A 1 92 ? 17.270 -0.320 -4.241 1.00 98.25 92 ILE A CA 1
ATOM 682 C C . ILE A 1 92 ? 18.617 0.338 -3.951 1.00 98.25 92 ILE A C 1
ATOM 684 O O . ILE A 1 92 ? 19.567 0.184 -4.717 1.00 98.25 92 ILE A O 1
ATOM 688 N N . VAL A 1 93 ? 18.699 1.056 -2.833 1.00 97.81 93 VAL A N 1
ATOM 689 C CA . VAL A 1 93 ? 19.883 1.815 -2.412 1.00 97.81 93 VAL A CA 1
ATOM 690 C C . VAL A 1 93 ? 20.648 1.107 -1.294 1.00 97.81 93 VAL A C 1
ATOM 692 O O . VAL A 1 93 ? 20.173 0.159 -0.666 1.00 97.81 93 VAL A O 1
ATOM 695 N N . SER A 1 94 ? 21.866 1.574 -1.019 1.00 98.00 94 SER A N 1
ATOM 696 C CA . SER A 1 94 ? 22.639 1.066 0.116 1.00 98.00 94 SER A CA 1
ATOM 697 C C . SER A 1 94 ? 22.035 1.515 1.452 1.00 98.00 94 SER A C 1
ATOM 699 O O . SER A 1 94 ? 21.540 2.635 1.583 1.00 98.00 94 SER A O 1
ATOM 701 N N . THR A 1 95 ? 22.164 0.694 2.496 1.00 97.44 95 THR A N 1
ATOM 702 C CA . THR A 1 95 ? 21.785 1.106 3.860 1.00 97.44 95 THR A CA 1
ATOM 703 C C . THR A 1 95 ? 22.568 2.338 4.321 1.00 97.44 95 THR A C 1
ATOM 705 O O . THR A 1 95 ? 22.030 3.152 5.062 1.00 97.44 95 THR A O 1
ATOM 708 N N . ALA A 1 96 ? 23.804 2.532 3.841 1.00 97.56 96 ALA A N 1
ATOM 709 C CA . ALA A 1 96 ? 24.585 3.732 4.135 1.00 97.56 96 ALA A CA 1
ATOM 710 C C . ALA A 1 96 ? 23.869 5.009 3.655 1.00 97.56 96 ALA A C 1
ATOM 712 O O . ALA A 1 96 ? 23.780 5.972 4.415 1.00 97.56 96 ALA A O 1
ATOM 713 N N . GLU A 1 97 ? 23.293 4.990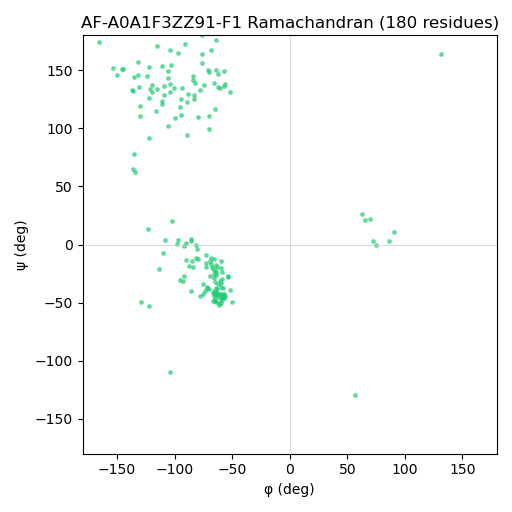 2.448 1.00 96.38 97 GLU A N 1
ATOM 714 C CA . GLU A 1 97 ? 22.497 6.101 1.909 1.00 96.38 97 GLU A CA 1
ATOM 715 C C . GLU A 1 97 ? 21.251 6.372 2.760 1.00 96.38 97 GLU A C 1
ATOM 717 O O . GLU A 1 97 ? 20.996 7.518 3.124 1.00 96.38 97 GLU A O 1
ATOM 722 N N . ILE A 1 98 ? 20.527 5.321 3.165 1.00 96.38 98 ILE A N 1
ATOM 723 C CA . ILE A 1 98 ? 19.374 5.450 4.071 1.00 96.38 98 ILE A CA 1
ATOM 724 C C . ILE A 1 98 ? 19.793 6.090 5.403 1.00 96.38 98 ILE A C 1
ATOM 726 O O . ILE A 1 98 ? 19.163 7.032 5.883 1.00 96.38 98 ILE A O 1
ATOM 730 N N . THR A 1 99 ? 20.880 5.607 6.006 1.00 95.12 99 THR A N 1
ATOM 731 C CA . THR A 1 99 ? 21.356 6.102 7.307 1.00 95.12 99 THR A CA 1
ATOM 732 C C . THR A 1 99 ? 21.986 7.489 7.246 1.00 95.12 99 THR A C 1
ATOM 734 O O . THR A 1 99 ? 22.121 8.123 8.290 1.00 95.12 99 THR A O 1
ATOM 737 N N . ALA A 1 100 ? 22.345 7.986 6.059 1.00 96.69 100 ALA A N 1
ATOM 738 C CA . ALA A 1 100 ? 22.825 9.354 5.885 1.00 96.69 100 ALA A CA 1
ATOM 739 C C . ALA A 1 100 ? 21.705 10.391 6.097 1.00 96.69 100 ALA A C 1
ATOM 741 O O . ALA A 1 100 ? 21.983 11.512 6.519 1.00 96.69 100 ALA A O 1
ATOM 742 N N . ALA A 1 101 ? 20.443 10.014 5.856 1.00 92.81 101 ALA A N 1
ATOM 743 C CA . ALA A 1 101 ? 19.263 10.853 6.078 1.00 92.81 101 ALA A CA 1
ATOM 744 C C . ALA A 1 101 ? 18.126 10.056 6.756 1.00 92.81 101 ALA A C 1
ATOM 746 O O . ALA A 1 101 ? 17.052 9.873 6.178 1.00 92.81 101 ALA A O 1
ATOM 747 N N . PRO A 1 102 ? 18.312 9.594 8.007 1.00 90.94 102 PRO A N 1
ATOM 748 C CA . PRO A 1 102 ? 17.405 8.639 8.648 1.00 90.94 102 PRO A CA 1
ATOM 749 C C . PRO A 1 102 ? 16.008 9.217 8.912 1.00 90.94 102 PRO A C 1
ATOM 751 O O . PRO A 1 102 ? 15.042 8.471 9.048 1.00 90.94 102 PRO A O 1
ATOM 754 N N . THR A 1 103 ? 15.876 10.546 8.957 1.00 91.25 103 THR A N 1
ATOM 755 C CA . THR A 1 103 ? 14.591 11.246 9.094 1.00 91.25 103 THR A CA 1
ATOM 756 C C . THR A 1 103 ? 13.700 11.114 7.857 1.00 91.25 103 THR A C 1
ATOM 758 O O . THR A 1 103 ? 12.502 11.367 7.957 1.00 91.25 103 THR A O 1
ATOM 761 N N . HIS A 1 104 ? 14.254 10.715 6.707 1.00 91.50 104 HIS A N 1
ATOM 762 C CA . HIS A 1 104 ? 13.491 10.447 5.485 1.00 91.50 104 HIS A CA 1
ATOM 763 C C . HIS A 1 104 ? 12.917 9.023 5.449 1.00 91.50 104 HIS A C 1
ATOM 765 O O . HIS A 1 104 ? 12.021 8.744 4.652 1.00 91.50 104 HIS A O 1
ATOM 771 N N . THR A 1 105 ? 13.384 8.119 6.313 1.00 93.81 105 THR A N 1
ATOM 772 C CA . THR A 1 105 ? 12.857 6.754 6.394 1.00 93.81 105 THR A CA 1
ATOM 773 C C . THR A 1 105 ? 11.452 6.768 6.984 1.00 93.81 105 THR A C 1
ATOM 775 O O . THR A 1 105 ? 11.239 7.031 8.168 1.00 93.81 105 THR A O 1
ATOM 778 N N . THR A 1 106 ? 10.469 6.452 6.146 1.00 94.25 106 THR A N 1
ATOM 779 C CA . THR A 1 106 ? 9.044 6.474 6.511 1.00 94.25 106 THR A CA 1
ATOM 780 C C . THR A 1 106 ? 8.536 5.127 7.018 1.00 94.25 106 THR A C 1
ATOM 782 O O . THR A 1 106 ? 7.620 5.099 7.853 1.00 94.25 106 THR A O 1
ATOM 785 N N . LEU A 1 107 ? 9.171 4.034 6.585 1.00 96.06 107 LEU A N 1
ATOM 786 C CA . LEU A 1 107 ? 8.911 2.673 7.039 1.00 96.06 107 LEU A CA 1
ATOM 787 C C . LEU A 1 107 ? 10.227 1.980 7.436 1.00 96.06 107 LEU A C 1
ATOM 789 O O . LEU A 1 107 ? 11.043 1.678 6.571 1.00 96.06 107 LEU A O 1
ATOM 793 N N . PRO A 1 108 ? 10.443 1.723 8.735 1.00 95.25 108 PRO A N 1
ATOM 794 C CA . PRO A 1 108 ? 11.539 0.882 9.203 1.00 95.25 108 PRO A CA 1
ATOM 795 C C . PRO A 1 108 ? 11.466 -0.553 8.663 1.00 95.25 108 PRO A C 1
ATOM 797 O O . PRO A 1 108 ? 10.422 -1.201 8.766 1.00 95.25 108 PRO A O 1
ATOM 800 N N . GLY A 1 109 ? 12.602 -1.077 8.199 1.00 97.00 109 GLY A N 1
ATOM 801 C CA . GLY A 1 109 ? 12.715 -2.412 7.602 1.00 97.00 109 GLY A CA 1
ATOM 802 C C . GLY A 1 109 ? 12.397 -3.578 8.542 1.00 97.00 109 GLY A C 1
ATOM 803 O O . GLY A 1 109 ? 12.019 -4.650 8.095 1.00 97.00 109 GLY A O 1
ATOM 804 N N . VAL A 1 110 ? 12.428 -3.364 9.862 1.00 96.50 110 VAL A N 1
ATOM 805 C CA . VAL A 1 110 ? 12.043 -4.384 10.861 1.00 96.50 110 VAL A CA 1
ATOM 806 C C . VAL A 1 110 ? 10.595 -4.876 10.712 1.00 96.50 110 VAL A C 1
ATOM 808 O O . VAL A 1 110 ? 10.252 -5.939 11.218 1.00 96.50 110 VAL A O 1
ATOM 811 N N . MET A 1 111 ? 9.736 -4.100 10.045 1.00 96.94 111 MET A N 1
ATOM 812 C CA . MET A 1 111 ? 8.350 -4.481 9.763 1.00 96.94 111 MET A CA 1
ATOM 813 C C . MET A 1 111 ? 8.181 -5.180 8.408 1.00 96.94 111 MET A C 1
ATOM 815 O O . MET A 1 111 ? 7.054 -5.510 8.066 1.00 96.94 111 MET A O 1
ATOM 819 N N . VAL A 1 112 ? 9.249 -5.347 7.623 1.00 98.38 112 VAL A N 1
ATOM 820 C CA . VAL A 1 112 ? 9.205 -5.813 6.232 1.00 98.38 112 VAL A CA 1
ATOM 821 C C . VAL A 1 112 ? 9.653 -7.267 6.131 1.00 98.38 112 VAL A C 1
ATOM 823 O O . VAL A 1 112 ? 10.704 -7.641 6.643 1.00 98.38 112 VAL A O 1
ATOM 826 N N . ASP A 1 113 ? 8.868 -8.085 5.429 1.00 98.69 113 ASP A N 1
ATOM 827 C CA . ASP A 1 113 ? 9.172 -9.496 5.176 1.00 98.69 113 ASP A CA 1
ATOM 828 C C . ASP A 1 113 ? 9.874 -9.720 3.828 1.00 98.69 113 ASP A C 1
ATOM 830 O O . ASP A 1 113 ? 10.636 -10.675 3.687 1.00 98.69 113 ASP A O 1
ATOM 834 N N . ALA A 1 114 ? 9.606 -8.879 2.822 1.00 98.56 114 ALA A N 1
ATOM 835 C CA . ALA A 1 114 ? 10.202 -9.008 1.492 1.00 98.56 114 ALA A CA 1
ATOM 836 C C . ALA A 1 114 ? 10.351 -7.658 0.781 1.00 98.56 114 ALA A C 1
ATOM 838 O O . ALA A 1 114 ? 9.491 -6.786 0.904 1.00 98.56 114 ALA A O 1
ATOM 839 N N . VAL A 1 115 ? 11.422 -7.533 -0.007 1.00 98.56 115 VAL A N 1
ATOM 840 C CA . VAL A 1 115 ? 11.749 -6.356 -0.823 1.00 98.56 115 VAL A CA 1
ATOM 841 C C . VAL A 1 115 ? 11.799 -6.762 -2.295 1.00 98.56 115 VAL A C 1
ATOM 843 O O . VAL A 1 115 ? 12.457 -7.739 -2.648 1.00 98.56 115 VAL A O 1
ATOM 846 N N . VAL A 1 116 ? 11.121 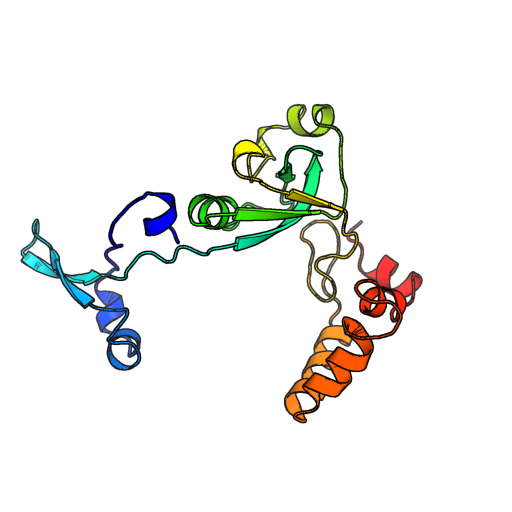-6.002 -3.153 1.00 98.00 116 VAL A N 1
ATOM 847 C CA . VAL A 1 116 ? 11.066 -6.216 -4.604 1.00 98.00 116 VAL A CA 1
ATOM 848 C C . VAL A 1 116 ? 11.561 -4.967 -5.323 1.00 98.00 116 VAL A C 1
ATOM 850 O O . VAL A 1 116 ? 11.051 -3.868 -5.117 1.00 98.00 116 VAL A O 1
ATOM 853 N N . HIS A 1 117 ? 12.540 -5.126 -6.206 1.00 97.69 117 HIS A N 1
ATOM 854 C CA . HIS A 1 117 ? 12.923 -4.055 -7.119 1.00 97.69 117 HIS A CA 1
ATOM 855 C C . HIS A 1 117 ? 11.930 -4.020 -8.285 1.00 97.69 117 HIS A C 1
ATOM 857 O O . HIS A 1 117 ? 11.911 -4.943 -9.096 1.00 97.69 117 HIS A O 1
ATOM 863 N N . ALA A 1 118 ? 11.097 -2.981 -8.346 1.00 96.25 118 ALA A N 1
ATOM 864 C CA . ALA A 1 118 ? 10.059 -2.824 -9.362 1.00 96.25 118 ALA A CA 1
ATOM 865 C C . ALA A 1 118 ? 10.053 -1.383 -9.903 1.00 96.25 118 ALA A C 1
ATOM 867 O O . ALA A 1 118 ? 9.208 -0.581 -9.499 1.00 96.25 118 ALA A O 1
ATOM 868 N N . PRO A 1 119 ? 10.993 -1.034 -10.801 1.00 95.19 119 PRO A N 1
ATOM 869 C CA . PRO A 1 119 ? 10.966 0.243 -11.501 1.00 95.19 119 PRO A CA 1
ATOM 870 C C . PRO A 1 119 ? 9.649 0.430 -12.253 1.00 95.19 119 PRO A C 1
ATOM 872 O O . PRO A 1 119 ? 9.176 -0.495 -12.911 1.00 95.19 119 PRO A O 1
ATOM 875 N N . TRP A 1 120 ? 9.093 1.637 -12.194 1.00 95.81 120 TRP A N 1
ATOM 876 C CA . TRP A 1 120 ? 7.755 1.972 -12.683 1.00 95.81 120 TRP A CA 1
ATOM 877 C C . TRP A 1 120 ? 6.619 1.226 -11.965 1.00 95.81 120 TRP A C 1
ATOM 879 O O . TRP A 1 120 ? 5.540 1.056 -12.527 1.00 95.81 120 TRP A O 1
ATOM 889 N N . GLY A 1 121 ? 6.820 0.811 -10.713 1.00 94.94 121 GLY A N 1
ATOM 890 C CA . GLY A 1 121 ? 5.869 -0.022 -9.970 1.00 94.94 121 GLY A CA 1
ATOM 891 C C . GLY A 1 121 ? 4.543 0.664 -9.616 1.00 94.94 121 GLY A C 1
ATOM 892 O O . GLY A 1 121 ? 3.555 -0.023 -9.363 1.00 94.94 121 GLY A O 1
ATOM 893 N N . CYS A 1 122 ? 4.485 2.001 -9.635 1.00 94.81 122 CYS A N 1
ATOM 894 C CA . CYS A 1 122 ? 3.233 2.754 -9.516 1.00 94.81 122 CYS A CA 1
ATOM 895 C C . CYS A 1 122 ? 2.558 3.040 -10.862 1.00 94.81 122 CYS A C 1
ATOM 897 O O . CYS A 1 122 ? 1.407 3.477 -10.845 1.00 94.81 122 CYS A O 1
ATOM 899 N N . TYR A 1 123 ? 3.230 2.852 -12.004 1.00 96.12 123 TYR A N 1
ATOM 900 C CA . TYR A 1 123 ? 2.653 3.140 -13.321 1.00 96.12 123 TYR A CA 1
ATOM 901 C C . TYR A 1 123 ? 1.354 2.332 -13.530 1.00 96.12 123 TYR A C 1
ATOM 903 O O . TYR A 1 123 ? 1.317 1.147 -13.198 1.00 96.12 123 TYR A O 1
ATOM 911 N N . PRO A 1 124 ? 0.269 2.927 -14.069 1.00 96.06 124 PRO A N 1
ATOM 912 C CA . PRO A 1 124 ? 0.158 4.264 -14.673 1.00 96.06 124 PRO A CA 1
ATOM 913 C C . PRO A 1 124 ? -0.126 5.407 -13.680 1.00 96.06 124 PRO A C 1
ATOM 915 O O . PRO A 1 124 ? -0.363 6.542 -14.089 1.00 96.06 124 PRO A O 1
ATOM 918 N N . GLY A 1 125 ? -0.143 5.129 -12.378 1.00 95.81 125 GLY A N 1
ATOM 919 C CA . GLY A 1 125 ? -0.242 6.130 -11.320 1.00 95.81 125 GLY A CA 1
ATOM 920 C C . GLY A 1 125 ? 1.066 6.890 -11.072 1.00 95.81 125 GLY A C 1
ATOM 921 O O . GLY A 1 125 ? 2.086 6.672 -11.718 1.00 95.81 125 GLY A O 1
ATOM 922 N N . THR A 1 126 ? 1.020 7.814 -10.115 1.00 94.94 126 THR A N 1
ATOM 923 C CA . THR A 1 126 ? 2.167 8.641 -9.709 1.00 94.94 126 THR A CA 1
ATOM 924 C C . THR A 1 126 ? 3.058 7.881 -8.724 1.00 94.94 126 THR A C 1
ATOM 926 O O . THR A 1 126 ? 2.548 7.295 -7.769 1.00 94.94 126 THR A O 1
ATOM 929 N N . CYS A 1 127 ? 4.380 7.992 -8.872 1.00 94.56 127 CYS A N 1
ATOM 930 C CA . CYS A 1 127 ? 5.330 7.750 -7.784 1.00 94.56 127 CYS A CA 1
ATOM 931 C C . CYS A 1 127 ? 5.868 9.113 -7.313 1.00 94.56 127 CYS A C 1
ATOM 933 O O . CYS A 1 127 ? 6.665 9.734 -8.027 1.00 94.56 127 CYS A O 1
ATOM 935 N N . PRO A 1 128 ? 5.377 9.645 -6.174 1.00 91.81 128 PRO A N 1
ATOM 936 C CA . PRO A 1 128 ? 5.702 10.995 -5.726 1.00 91.81 128 PRO A CA 1
ATOM 937 C C . PRO A 1 128 ? 7.209 11.265 -5.688 1.00 91.81 128 PRO A C 1
ATOM 939 O O . PRO A 1 128 ? 7.980 10.465 -5.168 1.00 91.81 128 PRO A O 1
ATOM 942 N N . GLY A 1 129 ? 7.625 12.395 -6.265 1.00 91.06 129 GLY A N 1
ATOM 943 C CA . GLY A 1 129 ? 9.036 12.784 -6.359 1.00 91.06 129 GLY A CA 1
ATOM 944 C C . GLY A 1 129 ? 9.883 11.983 -7.354 1.00 91.06 129 GLY A C 1
ATOM 945 O O . GLY A 1 129 ? 11.077 12.241 -7.435 1.00 91.06 129 GLY A O 1
ATOM 946 N N . VAL A 1 130 ? 9.291 11.044 -8.102 1.00 94.81 130 VAL A N 1
ATOM 947 C CA . VAL A 1 130 ? 9.995 10.212 -9.091 1.00 94.81 130 VAL A CA 1
ATOM 948 C C . VAL A 1 130 ? 9.390 10.362 -10.492 1.00 94.81 130 VAL A C 1
ATOM 950 O O . VAL A 1 130 ? 10.107 10.666 -11.445 1.00 94.81 130 VAL A O 1
ATOM 953 N N . TYR A 1 131 ? 8.077 10.174 -10.646 1.00 95.88 131 TYR A N 1
ATOM 954 C CA . TYR A 1 131 ? 7.354 10.400 -11.906 1.00 95.88 131 TYR A CA 1
ATOM 955 C C . TYR A 1 131 ? 5.881 10.747 -11.673 1.00 95.88 131 TYR A C 1
ATOM 957 O O . TYR A 1 131 ? 5.272 10.334 -10.683 1.00 95.88 131 TYR A O 1
ATOM 965 N N . GLY A 1 132 ? 5.306 11.501 -12.610 1.00 96.38 132 GLY A N 1
ATOM 966 C CA . GLY A 1 132 ? 3.875 11.793 -12.681 1.00 96.38 132 GLY A CA 1
ATOM 967 C C . GLY A 1 132 ? 3.049 10.617 -13.210 1.00 96.38 132 GLY A C 1
ATOM 968 O O . GLY A 1 132 ? 3.584 9.683 -13.804 1.00 96.38 132 GLY A O 1
ATOM 969 N N . TYR A 1 133 ? 1.732 10.674 -13.008 1.00 96.69 133 TYR A N 1
ATOM 970 C CA . TYR A 1 133 ? 0.811 9.688 -13.570 1.00 96.69 133 TYR A CA 1
ATOM 971 C C . TYR A 1 133 ? 0.663 9.840 -15.088 1.00 96.69 133 TYR A C 1
ATOM 973 O O . TYR A 1 133 ? 0.708 10.943 -15.637 1.00 96.69 133 TYR A O 1
ATOM 981 N N . ASP A 1 134 ? 0.390 8.725 -15.756 1.00 97.88 134 ASP A N 1
ATOM 982 C CA . ASP A 1 134 ? 0.071 8.683 -17.175 1.00 97.88 134 ASP A CA 1
ATOM 983 C C . ASP A 1 134 ? -1.435 8.832 -17.386 1.00 97.88 134 ASP A C 1
ATOM 985 O O . ASP A 1 134 ? -2.209 7.870 -17.350 1.00 97.88 134 ASP A O 1
ATOM 989 N N . ARG A 1 135 ? -1.864 10.075 -17.610 1.00 97.19 135 ARG A N 1
ATOM 990 C CA . ARG A 1 135 ? -3.274 10.384 -17.855 1.00 97.19 135 ARG A CA 1
ATOM 991 C C . ARG A 1 135 ? -3.840 9.606 -19.043 1.00 97.19 135 ARG A C 1
ATOM 993 O O . ARG A 1 135 ? -4.959 9.109 -18.951 1.00 97.19 135 ARG A O 1
ATOM 1000 N N . ALA A 1 136 ? -3.084 9.510 -20.135 1.00 96.75 136 ALA A N 1
ATOM 1001 C CA . ALA A 1 136 ? -3.553 8.868 -21.356 1.00 96.75 136 ALA A CA 1
ATOM 1002 C C . ALA A 1 136 ? -3.790 7.369 -21.124 1.00 96.75 136 ALA A C 1
ATOM 1004 O O . ALA A 1 136 ? -4.809 6.831 -21.559 1.00 96.75 136 ALA A O 1
ATOM 1005 N N . HIS A 1 137 ? -2.901 6.703 -20.380 1.00 96.94 137 HIS A N 1
ATOM 1006 C CA . HIS A 1 137 ? -3.084 5.293 -20.042 1.00 96.94 137 HIS A CA 1
ATOM 1007 C C . HIS A 1 137 ? -4.232 5.069 -19.047 1.00 96.94 137 HIS A C 1
ATOM 1009 O O . HIS A 1 137 ? -5.000 4.119 -19.195 1.00 96.94 137 HIS A O 1
ATOM 1015 N N . LEU A 1 138 ? -4.414 5.957 -18.064 1.00 97.69 138 LEU A N 1
ATOM 1016 C CA . LEU A 1 138 ? -5.563 5.885 -17.152 1.00 97.69 138 LEU A CA 1
ATOM 1017 C C . LEU A 1 138 ? -6.900 6.061 -17.887 1.00 97.69 138 LEU A C 1
ATOM 1019 O O . LEU A 1 138 ? -7.846 5.321 -17.620 1.00 97.69 138 LEU A O 1
ATOM 1023 N N . GLU A 1 139 ? -6.980 7.002 -18.831 1.00 98.00 139 GLU A N 1
ATOM 1024 C CA . GLU A 1 139 ? -8.153 7.175 -19.698 1.00 98.00 139 GLU A CA 1
ATOM 1025 C C . GLU A 1 139 ? -8.377 5.935 -20.580 1.00 98.00 139 GLU A C 1
ATOM 1027 O O . GLU A 1 139 ? -9.512 5.484 -20.740 1.00 98.00 139 GLU A O 1
ATOM 1032 N N . HIS A 1 140 ? -7.301 5.318 -21.081 1.00 96.69 140 HIS A N 1
ATOM 1033 C CA . HIS A 1 140 ? -7.373 4.065 -21.830 1.00 96.69 140 HIS A CA 1
ATOM 1034 C C . HIS A 1 140 ? -7.959 2.918 -20.993 1.00 96.69 140 HIS A C 1
ATOM 1036 O O . HIS A 1 140 ? -8.915 2.271 -21.424 1.00 96.69 140 HIS A O 1
ATOM 1042 N N . TYR A 1 141 ? -7.445 2.700 -19.779 1.00 96.88 141 TYR A N 1
ATOM 1043 C CA . TYR A 1 141 ? -7.995 1.720 -18.838 1.00 96.88 141 TYR A CA 1
ATOM 1044 C C . TYR A 1 141 ? -9.474 1.996 -18.532 1.00 96.88 141 TYR A C 1
ATOM 1046 O O . TYR A 1 141 ? -10.306 1.084 -18.578 1.00 96.88 141 TYR A O 1
ATOM 1054 N N . TYR A 1 142 ? -9.819 3.260 -18.268 1.00 97.81 142 TYR A N 1
ATOM 1055 C CA . TYR A 1 142 ? -11.190 3.672 -17.977 1.00 97.81 142 TYR A CA 1
ATOM 1056 C C . TYR A 1 142 ? -12.157 3.326 -19.117 1.00 97.81 142 TYR A C 1
ATOM 1058 O O . TYR A 1 142 ? -13.248 2.815 -18.859 1.00 97.81 142 TYR A O 1
ATOM 1066 N N . GLU A 1 143 ? -11.765 3.541 -20.373 1.00 98.06 143 GLU A N 1
ATOM 1067 C CA . GLU A 1 143 ? -12.606 3.219 -21.528 1.00 98.06 143 GLU A CA 1
ATOM 1068 C C . GLU A 1 143 ? -12.889 1.717 -21.662 1.00 98.06 143 GLU A C 1
ATOM 1070 O O . GLU A 1 143 ? -14.019 1.336 -21.983 1.00 98.06 143 GLU A O 1
ATOM 1075 N N . PHE A 1 144 ? -11.911 0.855 -21.364 1.00 97.75 144 PHE A N 1
ATOM 1076 C CA . PHE A 1 144 ? -12.136 -0.593 -21.291 1.00 97.75 144 PHE A CA 1
ATOM 1077 C C . PHE A 1 144 ? -13.092 -0.945 -20.150 1.00 97.75 144 PHE A C 1
ATOM 1079 O O . PHE A 1 144 ? -14.072 -1.663 -20.362 1.00 97.75 144 PHE A O 1
ATOM 1086 N N . ALA A 1 145 ? -12.844 -0.414 -18.951 1.00 97.12 145 ALA A N 1
ATOM 1087 C CA . ALA A 1 145 ? -13.655 -0.704 -17.773 1.00 97.12 145 ALA A CA 1
ATOM 1088 C C . ALA A 1 145 ? -15.118 -0.273 -17.965 1.00 97.12 145 ALA A C 1
ATOM 1090 O O . ALA A 1 145 ? -16.039 -1.055 -17.725 1.00 97.12 145 ALA A O 1
ATOM 1091 N N . ARG A 1 146 ? -15.345 0.940 -18.484 1.00 97.81 146 ARG A N 1
ATOM 1092 C CA . ARG A 1 146 ? -16.682 1.487 -18.756 1.00 97.81 146 ARG A CA 1
ATOM 1093 C C . ARG A 1 146 ? -17.477 0.639 -19.752 1.00 97.81 146 ARG A C 1
ATOM 1095 O O . ARG A 1 146 ? -18.698 0.564 -19.643 1.00 97.81 146 ARG A O 1
ATOM 1102 N N . LYS A 1 147 ? -16.806 0.005 -20.717 1.00 98.19 147 LYS A N 1
ATOM 1103 C CA . LYS A 1 147 ? -17.429 -0.872 -21.724 1.00 98.19 147 LYS A CA 1
ATOM 1104 C C . LYS A 1 147 ? -17.598 -2.319 -21.246 1.00 98.19 147 LYS A C 1
ATOM 1106 O O . LYS A 1 147 ? -18.035 -3.158 -22.027 1.00 98.19 147 LYS A O 1
ATOM 1111 N N . GLY A 1 148 ? -17.246 -2.629 -19.995 1.00 97.62 148 GLY A N 1
ATOM 1112 C CA . GLY A 1 148 ? -17.261 -3.999 -19.474 1.00 97.62 148 GLY A CA 1
ATOM 1113 C C . GLY A 1 148 ? -16.169 -4.887 -20.079 1.00 97.62 148 GLY A C 1
ATOM 1114 O O . GLY A 1 148 ? -16.293 -6.107 -20.074 1.00 97.62 148 GLY A O 1
ATOM 1115 N N . GLN A 1 149 ? -15.103 -4.289 -20.617 1.00 97.81 149 GLN A N 1
ATOM 1116 C CA . GLN A 1 149 ? -14.007 -4.973 -21.310 1.00 97.81 149 GLN A CA 1
ATOM 1117 C C . GLN A 1 149 ? -12.749 -5.103 -20.439 1.00 97.81 149 GLN A C 1
ATOM 1119 O O . GLN A 1 149 ? -11.660 -5.318 -20.962 1.00 97.81 149 GLN A O 1
ATOM 1124 N N . THR A 1 150 ? -12.872 -5.004 -19.111 1.00 96.56 150 THR A N 1
ATOM 1125 C CA . THR A 1 150 ? -11.733 -5.075 -18.179 1.00 96.56 150 THR A CA 1
ATOM 1126 C C . THR A 1 150 ? -10.866 -6.313 -18.403 1.00 96.56 150 THR A C 1
ATOM 1128 O O . THR A 1 150 ? -9.647 -6.200 -18.377 1.00 96.56 150 THR A O 1
ATOM 1131 N N . GLN A 1 151 ? -11.462 -7.474 -18.695 1.00 95.75 151 GLN A N 1
ATOM 1132 C CA . GLN A 1 151 ? -10.687 -8.691 -18.949 1.00 95.75 151 GLN A CA 1
ATOM 1133 C C . GLN A 1 151 ? -9.750 -8.540 -20.153 1.00 95.75 151 GLN A C 1
ATOM 1135 O O . GLN A 1 151 ? -8.582 -8.882 -20.047 1.00 95.75 151 GLN A O 1
ATOM 1140 N N . ALA A 1 152 ? -10.209 -7.938 -21.254 1.00 95.19 152 ALA A N 1
ATOM 1141 C CA . ALA A 1 152 ? -9.372 -7.723 -22.435 1.00 95.19 152 ALA A CA 1
ATOM 1142 C C . ALA A 1 152 ? -8.202 -6.761 -22.159 1.00 95.19 152 ALA A C 1
ATOM 1144 O O . ALA A 1 152 ? -7.124 -6.916 -22.730 1.00 95.19 152 ALA A O 1
ATOM 1145 N N . TYR A 1 153 ? -8.399 -5.778 -21.272 1.00 95.25 153 TYR A N 1
ATOM 1146 C CA . TYR A 1 153 ? -7.306 -4.933 -20.791 1.00 95.25 153 TYR A CA 1
ATOM 1147 C C . TYR A 1 153 ? -6.292 -5.762 -19.989 1.00 95.25 153 TYR A C 1
ATOM 1149 O O . TYR A 1 153 ? -5.095 -5.689 -20.255 1.00 95.25 153 TYR A O 1
ATOM 1157 N N . LEU A 1 154 ? -6.762 -6.579 -19.041 1.00 94.00 154 LEU A N 1
ATOM 1158 C CA . LEU A 1 154 ? -5.889 -7.416 -18.217 1.00 94.00 154 LEU A CA 1
ATOM 1159 C C . LEU A 1 154 ? -5.131 -8.450 -19.059 1.00 94.00 154 LEU A C 1
ATOM 1161 O O . LEU A 1 154 ? -3.930 -8.606 -18.879 1.00 94.00 154 LEU A O 1
ATOM 1165 N N . ASP A 1 155 ? -5.782 -9.093 -20.025 1.00 92.38 155 ASP A N 1
ATOM 1166 C CA . ASP A 1 155 ? -5.138 -10.051 -20.931 1.00 92.38 155 ASP A CA 1
ATOM 1167 C C . ASP A 1 155 ? -4.001 -9.398 -21.725 1.00 92.38 155 ASP A C 1
ATOM 1169 O O . ASP A 1 155 ? -2.961 -10.010 -21.959 1.00 92.38 155 ASP A O 1
ATOM 1173 N N . ARG A 1 156 ? -4.179 -8.131 -22.111 1.00 91.31 156 ARG A N 1
ATOM 1174 C CA . ARG A 1 156 ? -3.186 -7.381 -22.880 1.00 91.31 156 ARG A CA 1
ATOM 1175 C C . ARG A 1 156 ? -2.028 -6.863 -22.031 1.00 91.31 156 ARG A C 1
ATOM 1177 O O . ARG A 1 156 ? -0.889 -6.922 -22.481 1.00 91.31 156 ARG A O 1
ATOM 1184 N N . TYR A 1 157 ? -2.319 -6.308 -20.858 1.00 92.81 157 TYR A N 1
ATOM 1185 C CA . TYR A 1 157 ? -1.353 -5.522 -20.082 1.00 92.81 157 TYR A CA 1
ATOM 1186 C C . TYR A 1 157 ? -0.881 -6.203 -18.789 1.00 92.81 157 TYR A C 1
ATOM 1188 O O . TYR A 1 157 ? 0.026 -5.687 -18.146 1.00 92.81 157 TYR A O 1
ATOM 1196 N N . VAL A 1 158 ? -1.474 -7.336 -18.395 1.00 90.44 158 VAL A N 1
ATOM 1197 C CA . VAL A 1 158 ? -1.163 -8.036 -17.132 1.00 90.44 158 VAL A CA 1
ATOM 1198 C C . VAL A 1 158 ? -0.883 -9.525 -17.346 1.00 90.44 158 VAL A C 1
ATOM 1200 O O . VAL A 1 158 ? 0.120 -10.034 -16.861 1.00 90.44 158 VAL A O 1
ATOM 1203 N N . PHE A 1 159 ? -1.750 -10.242 -18.065 1.00 88.25 159 PHE A N 1
ATOM 1204 C CA . PHE A 1 159 ? -1.637 -11.697 -18.258 1.00 88.25 159 PHE A CA 1
ATOM 1205 C C . PHE A 1 159 ? -0.953 -12.103 -19.571 1.00 88.25 159 PHE A C 1
ATOM 1207 O O . PHE A 1 159 ? -0.894 -13.290 -19.892 1.00 88.25 159 PHE A O 1
ATOM 1214 N N . GLY A 1 160 ? -0.463 -11.131 -20.344 1.00 77.00 160 GLY A N 1
ATOM 1215 C CA . GLY A 1 160 ? 0.231 -11.373 -21.606 1.00 77.00 160 GLY A CA 1
ATOM 1216 C C . GLY A 1 160 ? 1.544 -12.149 -21.435 1.00 77.00 160 GLY A C 1
ATOM 1217 O O . GLY A 1 160 ? 1.999 -12.422 -20.326 1.00 77.00 160 GLY A O 1
ATOM 1218 N N . SER A 1 161 ? 2.192 -12.479 -22.555 1.00 72.38 161 SER A N 1
ATOM 1219 C CA . SER A 1 161 ? 3.431 -13.281 -22.591 1.00 72.38 161 SER A CA 1
ATOM 1220 C C . SER A 1 161 ? 4.601 -12.691 -21.803 1.00 72.38 161 SER A C 1
ATOM 1222 O O . SER A 1 161 ? 5.497 -13.428 -21.401 1.00 72.38 161 SER A O 1
ATOM 1224 N N . ASP A 1 162 ? 4.582 -11.378 -21.588 1.00 77.69 162 ASP A N 1
ATOM 1225 C CA . ASP A 1 162 ? 5.635 -10.632 -20.900 1.00 77.69 162 ASP A CA 1
ATOM 1226 C C . ASP A 1 162 ? 5.402 -10.551 -19.379 1.00 77.69 162 ASP A C 1
ATOM 1228 O O . ASP A 1 162 ? 6.190 -9.926 -18.673 1.00 77.69 162 ASP A O 1
ATOM 1232 N N . GLY A 1 163 ? 4.329 -11.167 -18.865 1.00 80.62 163 GLY A N 1
ATOM 1233 C CA . GLY A 1 163 ? 4.015 -11.204 -17.438 1.00 80.62 163 GLY A CA 1
ATOM 1234 C C . GLY A 1 163 ? 3.892 -9.811 -16.816 1.00 80.62 163 GLY A C 1
ATOM 1235 O O . GLY A 1 163 ? 3.198 -8.939 -17.338 1.00 80.62 163 GLY A O 1
ATOM 1236 N N . ASP A 1 164 ? 4.590 -9.594 -15.703 1.00 75.12 164 ASP A N 1
ATOM 1237 C CA . ASP A 1 164 ? 4.614 -8.331 -14.957 1.00 75.12 164 ASP A CA 1
ATOM 1238 C C . ASP A 1 164 ? 5.225 -7.158 -15.744 1.00 75.12 164 ASP A C 1
ATOM 1240 O O . ASP A 1 164 ? 4.876 -6.003 -15.498 1.00 75.12 164 ASP A O 1
ATOM 1244 N N . ALA A 1 165 ? 6.068 -7.434 -16.743 1.00 85.88 165 ALA A N 1
ATOM 1245 C CA . ALA A 1 165 ? 6.645 -6.413 -17.614 1.00 85.88 165 ALA A CA 1
ATOM 1246 C C . ALA A 1 165 ? 5.710 -5.969 -18.755 1.00 85.88 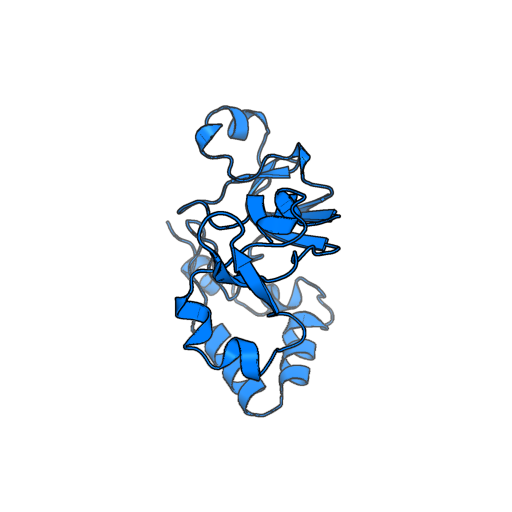165 ALA A C 1
ATOM 1248 O O . ALA A 1 165 ? 5.989 -4.956 -19.402 1.00 85.88 165 ALA A O 1
ATOM 1249 N N . ALA A 1 166 ? 4.603 -6.682 -19.011 1.00 90.00 166 ALA A N 1
ATOM 1250 C CA . ALA A 1 166 ? 3.741 -6.455 -20.176 1.00 90.00 166 ALA A CA 1
ATOM 1251 C C . ALA A 1 166 ? 3.229 -5.010 -20.274 1.00 90.00 166 ALA A C 1
ATOM 1253 O O . ALA A 1 166 ? 3.274 -4.396 -21.344 1.00 90.00 166 ALA A O 1
ATOM 1254 N N . LEU A 1 167 ? 2.782 -4.445 -19.150 1.00 92.88 167 LEU A N 1
ATOM 1255 C CA . LEU A 1 167 ? 2.298 -3.071 -19.094 1.00 92.88 167 LEU A CA 1
ATOM 1256 C C . LEU A 1 167 ? 3.392 -2.075 -19.487 1.00 92.88 167 LEU A C 1
ATOM 1258 O O . LEU A 1 167 ? 3.179 -1.255 -20.377 1.00 92.88 167 LEU A O 1
ATOM 1262 N N . ILE A 1 168 ? 4.567 -2.168 -18.866 1.00 93.69 168 ILE A N 1
ATOM 1263 C CA . ILE A 1 168 ? 5.671 -1.230 -19.098 1.00 93.69 168 ILE A CA 1
ATOM 1264 C C . ILE A 1 168 ? 6.222 -1.371 -20.519 1.00 93.69 168 ILE A C 1
ATOM 1266 O O . ILE A 1 168 ? 6.431 -0.366 -21.195 1.00 93.69 168 ILE A O 1
ATOM 1270 N N . ASN A 1 169 ? 6.375 -2.600 -21.018 1.00 92.00 169 ASN A N 1
ATOM 1271 C CA . ASN A 1 169 ? 6.842 -2.866 -22.381 1.00 92.00 169 ASN A CA 1
ATOM 1272 C C . ASN A 1 169 ? 5.867 -2.369 -23.458 1.00 92.00 169 ASN A C 1
ATOM 1274 O O . ASN A 1 169 ? 6.277 -2.123 -24.592 1.00 92.00 169 ASN A O 1
ATOM 1278 N N . SER A 1 170 ? 4.584 -2.198 -23.122 1.00 91.69 170 SER A N 1
ATOM 1279 C CA . SER A 1 170 ? 3.590 -1.644 -24.047 1.00 91.69 170 SER A CA 1
ATOM 1280 C C . SER A 1 170 ? 3.739 -0.135 -24.287 1.00 91.69 170 SER A C 1
ATOM 1282 O O . SER A 1 170 ? 3.074 0.417 -25.168 1.00 91.69 170 SER A O 1
ATOM 1284 N N . VAL A 1 171 ? 4.607 0.530 -23.520 1.00 93.44 171 VAL A N 1
ATOM 1285 C CA . VAL A 1 171 ? 4.792 1.981 -23.512 1.00 93.44 171 VAL A CA 1
ATOM 1286 C C . VAL A 1 171 ? 6.197 2.318 -24.004 1.00 93.44 171 VAL A C 1
ATOM 1288 O O . VAL A 1 171 ? 7.188 1.728 -23.581 1.00 93.44 171 VAL A O 1
ATOM 1291 N N . SER A 1 172 ? 6.303 3.291 -24.913 1.00 95.19 172 SER A N 1
ATOM 1292 C CA . SER A 1 172 ? 7.611 3.719 -25.426 1.00 95.19 172 SER A CA 1
ATOM 1293 C C . SER A 1 172 ? 8.494 4.301 -24.316 1.00 95.19 172 SER A C 1
ATOM 1295 O O . SER A 1 172 ? 8.005 4.969 -23.399 1.00 95.19 172 SER A O 1
ATOM 1297 N N . LYS A 1 173 ? 9.810 4.097 -24.425 1.00 94.94 173 LYS A N 1
ATOM 1298 C CA . LYS A 1 173 ? 10.780 4.632 -23.458 1.00 94.94 173 LYS A CA 1
ATOM 1299 C C . LYS A 1 173 ? 10.757 6.157 -23.424 1.00 94.94 173 LYS A C 1
ATOM 1301 O O . LYS A 1 173 ? 10.938 6.736 -22.361 1.00 94.94 173 LYS A O 1
ATOM 1306 N N . GLU A 1 174 ? 10.509 6.792 -24.565 1.00 96.69 174 GLU A N 1
ATOM 1307 C CA . GLU A 1 174 ? 10.392 8.241 -24.712 1.00 96.69 174 GLU A CA 1
ATOM 1308 C C . GLU A 1 174 ? 9.189 8.774 -23.929 1.00 96.69 174 GLU A C 1
ATOM 1310 O O . GLU A 1 174 ? 9.307 9.768 -23.214 1.00 96.69 174 GLU A O 1
ATOM 1315 N N . HIS A 1 175 ? 8.048 8.081 -24.012 1.00 96.81 175 HIS A N 1
ATOM 1316 C CA . HIS A 1 175 ? 6.855 8.436 -23.244 1.00 96.81 175 HIS A CA 1
ATOM 1317 C C . HIS A 1 175 ? 7.083 8.270 -21.743 1.00 96.81 175 HIS A C 1
ATOM 1319 O O . HIS A 1 175 ? 6.812 9.198 -20.987 1.00 96.81 175 HIS A O 1
ATOM 1325 N N . LEU A 1 176 ? 7.653 7.138 -21.313 1.00 95.88 176 LEU A N 1
ATOM 1326 C CA . LEU A 1 176 ? 8.016 6.928 -19.908 1.00 95.88 176 LEU A CA 1
ATOM 1327 C C . LEU A 1 176 ? 8.996 8.003 -19.418 1.00 95.88 176 LEU A C 1
ATOM 1329 O O . LEU A 1 176 ? 8.783 8.597 -18.367 1.00 95.88 176 LEU A O 1
ATOM 1333 N N . ALA A 1 177 ? 10.038 8.322 -20.187 1.00 95.56 177 ALA A N 1
ATOM 1334 C CA . ALA A 1 177 ? 10.985 9.378 -19.835 1.00 95.56 177 ALA A CA 1
ATOM 1335 C C . ALA A 1 177 ? 10.295 10.740 -19.651 1.00 95.56 177 ALA A C 1
ATOM 1337 O O . ALA A 1 177 ? 10.635 11.467 -18.720 1.00 95.56 177 ALA A O 1
ATOM 1338 N N . GLY A 1 178 ? 9.285 11.050 -20.470 1.00 97.06 178 GLY A N 1
ATOM 1339 C CA . GLY A 1 178 ? 8.478 12.266 -20.343 1.00 97.06 178 GLY A CA 1
ATOM 1340 C C . GLY A 1 178 ? 7.657 12.364 -19.050 1.00 97.06 178 GLY A C 1
ATOM 1341 O O . GLY A 1 178 ? 7.241 13.463 -18.688 1.00 97.06 178 GLY A O 1
ATOM 1342 N N . LEU A 1 179 ? 7.438 11.253 -18.336 1.00 97.00 179 LEU A N 1
ATOM 1343 C CA . LEU A 1 179 ? 6.735 11.237 -17.049 1.00 97.00 179 LEU A CA 1
ATOM 1344 C C . LEU A 1 179 ? 7.658 11.487 -15.849 1.00 97.00 179 LEU A C 1
ATOM 1346 O O . LEU A 1 179 ? 7.158 11.809 -14.769 1.00 97.00 179 LEU A O 1
ATOM 1350 N N . ARG A 1 180 ? 8.981 11.312 -15.993 1.00 95.56 180 ARG A N 1
ATOM 1351 C CA . ARG A 1 180 ? 9.933 11.497 -14.885 1.00 95.56 180 ARG A CA 1
ATOM 1352 C C . ARG A 1 180 ? 9.900 12.943 -14.393 1.00 95.56 180 ARG A C 1
ATOM 1354 O O . ARG A 1 180 ? 9.889 13.886 -15.181 1.00 95.56 180 ARG A O 1
ATOM 1361 N N . LEU A 1 181 ? 9.889 13.103 -13.073 1.00 87.50 181 LEU A N 1
ATOM 1362 C CA . LEU A 1 181 ? 10.067 14.399 -12.431 1.00 87.50 181 LEU A CA 1
ATOM 1363 C C . LEU A 1 181 ? 11.577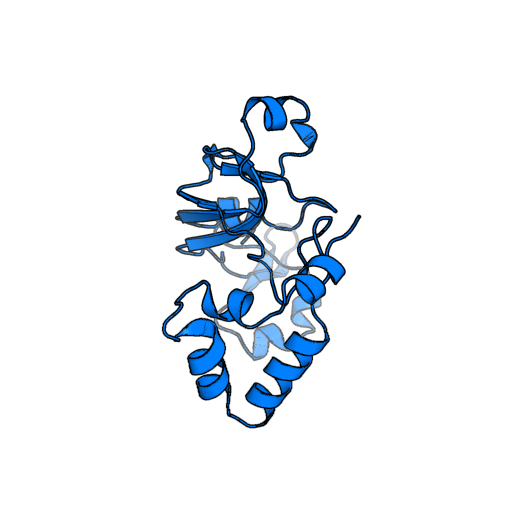 14.659 -12.360 1.00 87.50 181 LEU A C 1
ATOM 1365 O O . LEU A 1 181 ? 12.320 13.784 -11.918 1.00 87.50 181 LEU A O 1
ATOM 1369 N N . GLY A 1 182 ? 12.008 15.800 -12.903 1.00 68.62 182 GLY A N 1
ATOM 1370 C CA . GLY A 1 182 ? 13.421 16.174 -13.041 1.00 68.62 182 GLY A CA 1
ATOM 1371 C C . GLY A 1 182 ? 14.130 16.432 -11.721 1.00 68.62 182 GLY A C 1
ATOM 1372 O O . GLY A 1 182 ? 13.465 16.930 -10.784 1.00 68.62 182 GLY A O 1
#

Foldseek 3Di:
DQCLLVVHQWDWDDPCVVVDCCCVVCVVFWDWDQDPVPRDIIIIGGQDAAQEAEEEAQEAEQLGQGFADPDADCQQVNLSRYNAYEYEYQYHDHVVVCVVCVVRRNDDSVSHDYYHHDRCPQPCPDRPLFFHHDPVVVVVCVVCVVVVNNVVVCCQQAVDPVHPCRNVVVDDPVVVVVGTDD

Sequence (182 aa):
MRAAGSGLPFVALPPLQKMTDLPKVNPATYKEIIDPFTGELAIAIPPLAPDVALIHFAKCDQYGNGVSIGGRHMEDIIAKASKRVIVSAEEIVSTAEITAAPTHTTLPGVMVDAVVHAPWGCYPGTCPGVYGYDRAHLEHYYEFARKGQTQAYLDRYVFGSDGDAALINSVSKEHLAGLRLG

Radius of gyration: 20.57 Å; Cα contacts (8 Å, |Δi|>4): 328; chains: 1; bounding box: 52×30×56 Å

Solvent-accessible surface area (backbone atoms only — not comparable to full-atom values): 9949 Å² total; per-residue (Å²): 54,66,25,30,41,66,75,38,84,43,43,81,44,65,61,70,57,73,80,44,65,58,44,75,80,36,56,87,54,39,39,83,42,67,38,91,89,78,69,46,74,34,36,32,32,64,47,44,58,44,69,65,33,82,46,78,25,52,32,22,23,92,62,33,41,23,25,50,44,92,56,83,84,56,64,48,43,46,37,55,15,22,78,35,21,39,37,33,13,51,38,78,45,57,62,67,63,50,64,74,47,56,88,53,51,58,31,68,19,92,62,42,76,44,67,40,86,33,67,69,69,46,61,56,43,56,40,55,82,49,26,53,52,40,63,71,56,50,53,50,53,47,56,31,47,76,70,72,36,46,64,65,50,39,46,60,38,44,69,26,97,54,32,89,49,23,46,61,73,73,47,57,69,70,60,56,58,71,33,47,54,130

Secondary structure (DSSP, 8-state):
-HHHHTT-S-EEEPGGGGGSSHHHH-TTT-EEEE-TTT--EEEEE-----SEEEEEEEEEETT--EE-TT---SHHHHHHH-SEEEEEEEEEE-HHHHHHSGGGEEE-GGG-SEEEE-TTTTTTS-BTTTB---HHHHHHHHHHHHTT-HHHHHHHHTSSTTGGGHHHHTS-HHHHHHHB--

Nearest PDB structures (foldseek):
  1poi-assembly1_A  TM=8.982E-01  e=1.399E-14  Acidaminococcus fermentans
  5n02-assembly1_A  TM=8.918E-01  e=2.778E-12  Myxococcus xanthus DK 1622
  6con-assembly2_G  TM=8.405E-01  e=7.123E-10  Mycobacterium tuberculosis
  3oxo-assembly4_G  TM=6.762E-01  e=7.856E-06  Sus scrofa
  3oxo-assembly3_F  TM=6.788E-01  e=1.486E-05  Sus scrofa

pLDDT: mean 93.68, std 5.52, range [68.62, 98.69]